Protein AF-A0ABD2MLN3-F1 (afdb_monomer_lite)

Organism: NCBI:txid559131

Structure (mmCIF, N/CA/C/O backbone):
data_AF-A0ABD2MLN3-F1
#
_entry.id   AF-A0ABD2MLN3-F1
#
loop_
_atom_site.group_PDB
_atom_site.id
_atom_site.type_symbol
_atom_site.label_atom_id
_atom_site.label_alt_id
_atom_site.label_comp_id
_atom_site.label_asym_id
_atom_site.label_entity_id
_atom_site.label_seq_id
_atom_site.pdbx_PDB_ins_code
_atom_site.Cartn_x
_atom_site.Cartn_y
_atom_site.Cartn_z
_atom_site.occupancy
_atom_site.B_iso_or_equiv
_atom_site.auth_seq_id
_atom_site.auth_comp_id
_atom_site.auth_asym_id
_atom_site.auth_atom_id
_atom_site.pdbx_PDB_model_num
ATOM 1 N N . MET A 1 1 ? 6.421 13.831 11.828 1.00 60.69 1 MET A N 1
ATOM 2 C CA . MET A 1 1 ? 7.084 12.499 11.904 1.00 60.69 1 MET A CA 1
ATOM 3 C C . MET A 1 1 ? 6.266 11.396 11.215 1.00 60.69 1 MET A C 1
ATOM 5 O O . MET A 1 1 ? 6.836 10.544 10.537 1.00 60.69 1 MET A O 1
ATOM 9 N N . PHE A 1 2 ? 4.935 11.476 11.294 1.00 84.44 2 PHE A N 1
ATO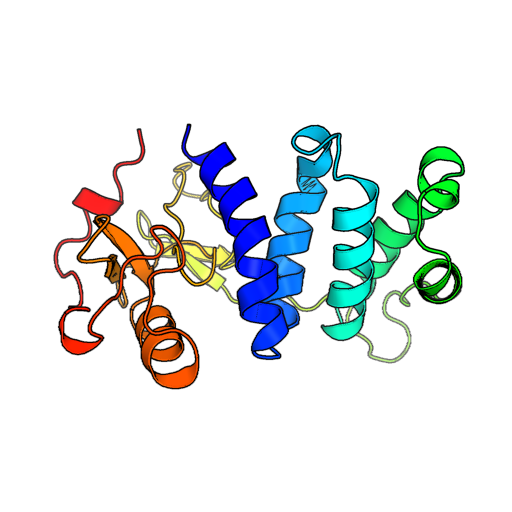M 10 C CA . PHE A 1 2 ? 3.959 10.520 10.759 1.00 84.44 2 PHE A CA 1
ATOM 11 C C . PHE A 1 2 ? 4.120 10.124 9.276 1.00 84.44 2 PHE A C 1
ATOM 13 O O . PHE A 1 2 ? 4.043 8.950 8.921 1.00 84.44 2 PHE A O 1
ATOM 20 N N . PHE A 1 3 ? 4.430 11.077 8.392 1.00 89.38 3 PHE A N 1
ATOM 21 C CA . PHE A 1 3 ? 4.534 10.801 6.954 1.00 89.38 3 PHE A CA 1
ATOM 22 C C . PHE A 1 3 ? 5.715 9.889 6.570 1.00 89.38 3 PHE A C 1
ATOM 24 O O . PHE A 1 3 ? 5.614 9.095 5.636 1.00 89.38 3 PHE A O 1
ATOM 31 N N . ASN A 1 4 ? 6.844 9.960 7.284 1.00 93.06 4 ASN A N 1
ATOM 32 C CA . ASN A 1 4 ? 7.974 9.062 7.016 1.00 93.06 4 ASN A CA 1
ATOM 33 C C . ASN A 1 4 ? 7.655 7.628 7.455 1.00 93.06 4 ASN A C 1
ATOM 35 O O . ASN A 1 4 ? 7.993 6.688 6.735 1.00 93.06 4 ASN A O 1
ATOM 39 N N . LEU A 1 5 ? 6.955 7.477 8.586 1.00 94.25 5 LEU A N 1
ATOM 40 C CA . LEU A 1 5 ? 6.452 6.185 9.043 1.00 94.25 5 LEU A CA 1
ATOM 41 C C . LEU A 1 5 ? 5.499 5.582 8.007 1.00 94.25 5 LEU A C 1
ATOM 43 O O . LEU A 1 5 ? 5.681 4.431 7.628 1.00 94.25 5 LEU A O 1
ATOM 47 N N . LEU A 1 6 ? 4.558 6.371 7.475 1.00 94.81 6 LEU A N 1
ATOM 48 C CA . LEU A 1 6 ? 3.661 5.928 6.404 1.00 94.81 6 LEU A CA 1
ATOM 49 C C . LEU A 1 6 ? 4.425 5.371 5.198 1.00 94.81 6 LEU A C 1
ATOM 51 O O . LEU A 1 6 ? 4.067 4.313 4.685 1.00 94.81 6 LEU A O 1
ATOM 55 N N . LEU A 1 7 ? 5.450 6.074 4.713 1.00 96.38 7 LEU A N 1
ATOM 56 C CA . LEU A 1 7 ? 6.194 5.645 3.526 1.00 96.38 7 LEU A CA 1
ATOM 57 C C . LEU A 1 7 ? 6.977 4.354 3.773 1.00 96.38 7 LEU A C 1
ATOM 59 O O . LEU A 1 7 ? 6.917 3.441 2.949 1.00 96.38 7 LEU A O 1
ATOM 63 N N . LEU A 1 8 ? 7.674 4.260 4.908 1.00 96.25 8 LEU A N 1
ATOM 64 C CA . LEU A 1 8 ? 8.402 3.049 5.282 1.00 96.25 8 LEU A CA 1
ATOM 65 C C . LEU A 1 8 ? 7.442 1.868 5.464 1.00 96.25 8 LEU A C 1
ATOM 67 O O . LEU A 1 8 ? 7.662 0.795 4.907 1.00 96.25 8 LEU A O 1
ATOM 71 N N . HIS A 1 9 ? 6.342 2.089 6.182 1.00 96.69 9 HIS A N 1
ATOM 72 C CA . HIS A 1 9 ? 5.335 1.068 6.433 1.00 96.69 9 HIS A CA 1
ATOM 73 C C . HIS A 1 9 ? 4.642 0.614 5.148 1.00 96.69 9 HIS A C 1
ATOM 75 O O . HIS A 1 9 ? 4.471 -0.580 4.920 1.00 96.69 9 HIS A O 1
ATOM 81 N N . SER A 1 10 ? 4.331 1.551 4.245 1.00 97.31 10 SER A N 1
ATOM 82 C CA . SER A 1 10 ? 3.794 1.234 2.915 1.00 97.31 10 SER A CA 1
ATOM 83 C C . SER A 1 10 ? 4.733 0.303 2.157 1.00 97.31 10 SER A C 1
ATOM 85 O O . SER A 1 10 ? 4.261 -0.655 1.559 1.00 97.31 10 SER A O 1
ATOM 87 N N . TYR A 1 11 ? 6.049 0.545 2.213 1.00 96.69 11 TYR A N 1
ATOM 88 C CA . TYR A 1 11 ? 7.045 -0.305 1.560 1.00 96.69 11 TYR A CA 1
ATOM 89 C C . TYR A 1 11 ? 7.111 -1.715 2.171 1.00 96.69 11 TYR A C 1
ATOM 91 O O . TYR A 1 11 ? 7.190 -2.696 1.431 1.00 96.69 11 TYR A O 1
ATOM 99 N N . ILE A 1 12 ? 7.006 -1.837 3.498 1.00 95.00 12 ILE A N 1
ATOM 100 C CA . ILE A 1 12 ? 6.963 -3.133 4.200 1.00 95.00 12 ILE A CA 1
ATOM 101 C C . ILE A 1 12 ? 5.697 -3.920 3.820 1.00 95.00 12 ILE A C 1
ATOM 103 O O . ILE A 1 12 ? 5.782 -5.099 3.458 1.00 95.00 12 ILE A O 1
ATOM 107 N N . LEU A 1 13 ? 4.534 -3.258 3.816 1.00 96.50 13 LEU A N 1
ATOM 108 C CA . LEU A 1 13 ? 3.238 -3.858 3.479 1.00 96.50 13 LEU A CA 1
ATOM 109 C C . LEU A 1 13 ? 3.159 -4.400 2.045 1.00 96.50 13 LEU A C 1
ATOM 111 O O . LEU A 1 13 ? 2.361 -5.299 1.782 1.00 96.50 13 LEU A O 1
ATOM 115 N N . VAL A 1 14 ? 3.993 -3.923 1.113 1.00 96.81 14 VAL A N 1
ATOM 116 C CA . VAL A 1 14 ? 4.046 -4.473 -0.256 1.00 96.81 14 VAL A CA 1
ATOM 117 C C . VAL A 1 14 ? 4.284 -5.978 -0.221 1.00 96.81 14 VAL A C 1
ATOM 119 O O . VAL A 1 14 ? 3.578 -6.733 -0.885 1.00 96.81 14 VAL A O 1
ATOM 122 N N . ARG A 1 15 ? 5.264 -6.435 0.569 1.00 94.19 15 ARG A N 1
ATOM 123 C CA . ARG A 1 15 ? 5.608 -7.861 0.635 1.00 94.19 15 ARG A CA 1
ATOM 124 C C . ARG A 1 15 ? 4.447 -8.686 1.182 1.00 94.19 15 ARG A C 1
ATOM 126 O O . ARG A 1 15 ? 4.234 -9.798 0.703 1.00 94.19 15 ARG A O 1
ATOM 133 N N . LEU A 1 16 ? 3.727 -8.144 2.161 1.00 93.81 16 LEU A N 1
ATOM 134 C CA . LEU A 1 16 ? 2.544 -8.764 2.747 1.00 93.81 16 LEU A CA 1
ATOM 135 C C . LEU A 1 16 ? 1.465 -8.964 1.675 1.00 93.81 16 LEU A C 1
ATOM 137 O O . LEU A 1 16 ? 1.081 -10.095 1.400 1.00 93.81 16 LEU A O 1
ATOM 141 N N . HIS A 1 17 ? 1.044 -7.897 0.993 1.00 95.69 17 HIS A N 1
ATOM 142 C CA . HIS A 1 17 ? -0.057 -7.969 0.022 1.00 95.69 17 HIS A CA 1
ATOM 143 C C . HIS A 1 17 ? 0.296 -8.747 -1.249 1.00 95.69 17 HIS A C 1
ATOM 145 O O . HIS A 1 17 ? -0.524 -9.521 -1.737 1.00 95.69 17 HIS A O 1
ATOM 151 N N . VAL A 1 18 ? 1.538 -8.650 -1.737 1.00 94.75 18 VAL A N 1
ATOM 152 C CA . VAL A 1 18 ? 1.993 -9.432 -2.900 1.00 94.75 18 VAL A CA 1
ATOM 153 C C . VAL A 1 18 ? 1.987 -10.935 -2.609 1.00 94.75 18 VAL A C 1
ATOM 155 O O . VAL A 1 18 ? 1.587 -11.714 -3.472 1.00 94.75 18 VAL A O 1
ATOM 158 N N . LYS A 1 19 ? 2.381 -11.368 -1.401 1.00 93.12 19 LYS A N 1
ATOM 159 C CA . LYS A 1 19 ? 2.308 -12.790 -1.008 1.00 93.12 19 LYS A CA 1
ATOM 160 C C . LYS A 1 19 ? 0.873 -13.322 -0.996 1.00 93.12 19 LYS A C 1
ATOM 162 O O . LYS A 1 19 ? 0.671 -14.493 -1.292 1.00 93.12 19 LYS A O 1
ATOM 167 N N . ARG A 1 20 ? -0.099 -12.458 -0.696 1.00 91.75 20 ARG A N 1
ATOM 168 C CA . ARG A 1 20 ? -1.537 -12.774 -0.661 1.00 91.75 20 ARG A CA 1
ATOM 169 C C . ARG A 1 20 ? -2.200 -12.722 -2.041 1.00 91.75 20 ARG A C 1
ATOM 171 O O . ARG A 1 20 ? -3.400 -12.942 -2.153 1.00 91.75 20 ARG A O 1
ATOM 178 N N . GLY A 1 21 ? -1.441 -12.395 -3.088 1.00 93.69 21 GLY A N 1
ATOM 179 C CA . GLY A 1 21 ? -1.961 -12.211 -4.444 1.00 93.69 21 GLY A CA 1
ATOM 180 C C . GLY A 1 21 ? -2.706 -10.888 -4.658 1.00 93.69 21 GLY A C 1
ATOM 181 O O . GLY A 1 21 ? -3.206 -10.650 -5.757 1.00 93.69 21 GLY A O 1
ATOM 182 N N . ASP A 1 22 ? -2.745 -9.996 -3.661 1.00 94.94 22 ASP A N 1
ATOM 183 C CA . ASP A 1 22 ? -3.332 -8.658 -3.787 1.00 94.94 22 ASP A CA 1
ATOM 184 C C . ASP A 1 22 ? -2.323 -7.695 -4.437 1.00 94.94 22 ASP A C 1
ATOM 186 O O . ASP A 1 22 ? -1.738 -6.794 -3.822 1.00 94.94 22 ASP A O 1
ATOM 190 N N . HIS A 1 23 ? -2.085 -7.934 -5.728 1.00 96.75 23 HIS A N 1
ATOM 191 C CA . HIS A 1 23 ? -1.157 -7.154 -6.543 1.00 96.75 23 HIS A CA 1
ATOM 192 C C . HIS A 1 23 ? -1.595 -5.697 -6.690 1.00 96.75 23 HIS A C 1
ATOM 194 O O . HIS A 1 23 ? -0.744 -4.817 -6.791 1.00 96.75 23 HIS A O 1
ATOM 200 N N . LEU A 1 24 ? -2.903 -5.419 -6.692 1.00 96.44 24 LEU A N 1
ATOM 201 C CA . LEU A 1 24 ? -3.416 -4.058 -6.840 1.00 96.44 24 LEU A CA 1
ATOM 202 C C . LEU A 1 24 ? -3.080 -3.210 -5.613 1.00 96.44 24 LEU A C 1
ATOM 204 O O . LEU A 1 24 ? -2.520 -2.122 -5.765 1.00 96.44 24 LEU A O 1
ATOM 208 N N . LYS A 1 25 ? -3.340 -3.721 -4.405 1.00 96.00 25 LYS A N 1
ATOM 209 C CA . LYS A 1 25 ? -2.985 -3.034 -3.157 1.00 96.00 25 LYS A CA 1
ATOM 210 C C . LYS A 1 25 ? -1.470 -2.867 -3.035 1.00 96.00 25 LYS A C 1
ATOM 212 O O . LYS A 1 25 ? -0.994 -1.762 -2.774 1.00 96.00 25 LYS A O 1
ATOM 217 N N . GLY A 1 26 ? -0.700 -3.919 -3.331 1.00 97.31 26 GLY A N 1
ATOM 218 C CA . GLY A 1 26 ? 0.765 -3.849 -3.377 1.00 97.31 26 GLY A CA 1
ATOM 219 C C . GLY A 1 26 ? 1.288 -2.796 -4.364 1.00 97.31 26 GLY A C 1
ATOM 220 O O . GLY A 1 26 ? 2.164 -2.001 -4.020 1.00 97.31 26 GLY A O 1
ATOM 221 N N . ALA A 1 27 ? 0.716 -2.730 -5.569 1.00 97.88 27 ALA A N 1
ATOM 222 C CA . ALA A 1 27 ? 1.085 -1.750 -6.585 1.00 97.88 27 ALA A CA 1
ATOM 223 C C . ALA A 1 27 ? 0.765 -0.312 -6.151 1.00 97.88 27 ALA A C 1
ATOM 225 O O . ALA A 1 27 ? 1.599 0.572 -6.332 1.00 97.88 27 ALA A O 1
ATOM 226 N N . ARG A 1 28 ? -0.394 -0.062 -5.529 1.00 97.38 28 ARG A N 1
ATOM 227 C CA . ARG A 1 28 ? -0.765 1.274 -5.025 1.00 97.38 28 ARG A CA 1
ATOM 228 C C . ARG A 1 28 ? 0.176 1.763 -3.925 1.00 97.38 28 ARG A C 1
ATOM 230 O O . ARG A 1 28 ? 0.627 2.908 -3.966 1.00 97.38 28 ARG A O 1
ATOM 237 N N . LEU A 1 29 ? 0.560 0.881 -3.001 1.00 97.75 29 LEU A N 1
ATOM 238 C CA . LEU A 1 29 ? 1.571 1.190 -1.986 1.00 97.75 29 LEU A CA 1
ATOM 239 C C . LEU A 1 29 ? 2.929 1.511 -2.626 1.00 97.75 29 LEU A C 1
ATOM 241 O O . LEU A 1 29 ? 3.565 2.503 -2.268 1.00 97.75 29 LEU A O 1
ATOM 245 N N . LEU A 1 30 ? 3.346 0.730 -3.627 1.00 98.12 30 LEU A N 1
ATOM 246 C CA . LEU A 1 30 ? 4.573 0.984 -4.386 1.00 98.12 30 LEU A CA 1
ATOM 247 C C . LEU A 1 30 ? 4.536 2.310 -5.153 1.00 98.12 30 LEU A C 1
ATOM 249 O O . LEU A 1 30 ? 5.554 2.994 -5.200 1.00 98.12 30 LEU A O 1
ATOM 253 N N . ILE A 1 31 ? 3.395 2.699 -5.727 1.00 97.75 31 ILE A N 1
ATOM 254 C CA . ILE A 1 31 ? 3.214 4.005 -6.381 1.00 97.75 31 ILE A CA 1
ATOM 255 C C . ILE A 1 31 ? 3.427 5.135 -5.369 1.00 97.75 31 ILE A C 1
ATOM 257 O O . ILE A 1 31 ? 4.171 6.077 -5.653 1.00 97.75 31 ILE A O 1
ATOM 261 N N . ARG A 1 32 ? 2.844 5.030 -4.165 1.00 96.81 32 ARG A N 1
ATOM 262 C CA . ARG A 1 32 ? 3.042 6.020 -3.092 1.00 96.81 32 ARG A CA 1
ATOM 263 C C . ARG A 1 32 ? 4.519 6.175 -2.733 1.00 96.81 32 ARG A C 1
ATOM 265 O O . ARG A 1 32 ? 5.008 7.303 -2.652 1.00 96.81 32 ARG A O 1
ATOM 272 N N . VAL A 1 33 ? 5.230 5.063 -2.544 1.00 97.69 33 VAL A N 1
ATOM 273 C CA . VAL A 1 33 ? 6.666 5.065 -2.220 1.00 97.69 33 VAL A CA 1
ATOM 274 C C . VAL A 1 33 ? 7.488 5.615 -3.392 1.00 97.69 33 VAL A C 1
ATOM 276 O O . VAL A 1 33 ? 8.351 6.465 -3.191 1.00 97.69 33 VAL A O 1
ATOM 279 N N . ALA A 1 34 ? 7.180 5.210 -4.626 1.00 97.62 34 ALA A N 1
ATOM 280 C CA . ALA A 1 34 ? 7.873 5.657 -5.834 1.00 97.62 34 ALA A CA 1
ATOM 281 C C . ALA A 1 34 ? 7.667 7.151 -6.138 1.00 97.62 34 ALA A C 1
ATOM 283 O O . ALA A 1 34 ? 8.569 7.800 -6.661 1.00 97.62 34 ALA A O 1
ATOM 284 N N . ASN A 1 35 ? 6.523 7.735 -5.774 1.00 96.81 35 ASN A N 1
ATOM 285 C CA . ASN A 1 35 ? 6.321 9.187 -5.850 1.00 96.81 35 ASN A CA 1
ATOM 286 C C . ASN A 1 35 ? 7.194 9.965 -4.847 1.00 96.81 35 ASN A C 1
ATOM 288 O O . ASN A 1 35 ? 7.415 11.157 -5.032 1.00 96.81 35 ASN A O 1
ATOM 292 N N . HIS A 1 36 ? 7.735 9.292 -3.828 1.00 96.94 36 HIS A N 1
ATOM 293 C CA . HIS A 1 36 ? 8.614 9.863 -2.803 1.00 96.94 36 HIS A CA 1
ATOM 294 C C . HIS A 1 36 ? 9.994 9.191 -2.800 1.00 96.94 36 HIS A C 1
ATOM 296 O O . HIS A 1 36 ? 10.640 9.071 -1.758 1.00 96.94 36 HIS A O 1
ATOM 302 N N . ILE A 1 37 ? 10.454 8.743 -3.972 1.00 96.19 37 ILE A N 1
ATOM 303 C CA . ILE A 1 37 ? 11.638 7.887 -4.112 1.00 96.19 37 ILE A CA 1
ATOM 304 C C . ILE A 1 37 ? 12.940 8.537 -3.626 1.00 96.19 37 ILE A C 1
ATOM 306 O O . ILE A 1 37 ? 13.855 7.837 -3.200 1.00 96.19 37 ILE A O 1
ATOM 310 N N . SER A 1 38 ? 13.010 9.872 -3.608 1.00 95.50 38 SER A N 1
ATOM 311 C CA . SER A 1 38 ? 14.147 10.623 -3.061 1.00 95.50 38 SER A CA 1
ATOM 312 C C . SER A 1 38 ? 14.395 10.347 -1.573 1.00 95.50 38 SER A C 1
ATOM 314 O O . SER A 1 38 ? 15.516 10.520 -1.107 1.00 95.50 38 SER A O 1
ATOM 316 N N . LYS A 1 39 ? 13.386 9.860 -0.833 1.00 95.31 39 LYS A N 1
ATOM 317 C CA . LYS A 1 39 ? 13.523 9.426 0.567 1.00 95.31 39 LYS A CA 1
ATOM 318 C C . LYS A 1 39 ? 14.151 8.036 0.725 1.00 95.31 39 LYS A C 1
ATOM 320 O O . LYS A 1 39 ? 14.457 7.640 1.844 1.00 95.31 39 LYS A O 1
ATOM 325 N N . PHE A 1 40 ? 14.361 7.309 -0.374 1.00 95.62 40 PHE A N 1
ATOM 326 C CA . PHE A 1 40 ? 14.921 5.956 -0.397 1.00 95.62 40 PHE A CA 1
ATOM 327 C C . PHE A 1 40 ? 16.116 5.852 -1.366 1.00 95.62 40 PHE A C 1
ATOM 329 O O . PHE A 1 40 ? 16.092 5.024 -2.281 1.00 95.62 40 PHE A O 1
ATOM 336 N N . PRO A 1 41 ? 17.183 6.660 -1.195 1.00 94.69 41 PRO A N 1
ATOM 337 C CA . PRO A 1 41 ? 18.265 6.778 -2.178 1.00 94.69 41 PRO A CA 1
ATOM 338 C C . PRO A 1 41 ? 18.978 5.448 -2.471 1.00 94.69 41 PRO A C 1
ATOM 340 O O . PRO A 1 41 ? 19.302 5.159 -3.620 1.00 94.69 41 PRO A O 1
ATOM 343 N N . SER A 1 42 ? 19.146 4.586 -1.464 1.00 94.94 42 SER A N 1
ATOM 344 C CA . SER A 1 42 ? 19.774 3.265 -1.636 1.00 94.94 42 SER A CA 1
ATOM 345 C C . SER A 1 42 ? 18.856 2.220 -2.284 1.00 94.94 42 SER A C 1
ATOM 347 O O . SER A 1 42 ? 19.322 1.163 -2.698 1.00 94.94 42 SER A O 1
ATOM 349 N N . HIS A 1 43 ? 17.549 2.491 -2.375 1.00 95.50 43 HIS A N 1
ATOM 350 C CA . HIS A 1 43 ? 16.537 1.545 -2.857 1.00 95.50 43 HIS A CA 1
ATOM 351 C C . HIS A 1 43 ? 15.798 2.030 -4.112 1.00 95.50 43 HIS A C 1
ATOM 353 O O . HIS A 1 43 ? 14.805 1.410 -4.494 1.00 95.50 43 HIS A O 1
ATOM 359 N N . ILE A 1 44 ? 16.289 3.075 -4.794 1.00 96.19 44 ILE A N 1
ATOM 360 C CA . ILE A 1 44 ? 15.648 3.639 -5.995 1.00 96.19 44 ILE A CA 1
ATOM 361 C C . ILE A 1 44 ? 15.338 2.542 -7.022 1.00 96.19 44 ILE A C 1
ATOM 363 O O . ILE A 1 44 ? 14.182 2.327 -7.385 1.00 96.19 44 ILE A O 1
ATOM 367 N N . VAL A 1 45 ? 16.363 1.808 -7.464 1.00 96.75 45 VAL A N 1
ATOM 368 C CA . VAL A 1 45 ? 16.214 0.799 -8.521 1.00 96.75 45 VAL A CA 1
ATOM 369 C C . VAL A 1 45 ? 15.354 -0.394 -8.074 1.00 96.75 45 VAL A C 1
ATOM 371 O O . VAL A 1 45 ? 14.434 -0.742 -8.820 1.00 96.75 45 VAL A O 1
ATOM 374 N N . PRO A 1 46 ? 15.554 -1.000 -6.883 1.00 96.69 46 PRO A N 1
ATOM 375 C CA . PRO A 1 46 ? 14.677 -2.062 -6.384 1.00 96.69 46 PRO A CA 1
ATOM 376 C C . PRO A 1 46 ? 13.201 -1.664 -6.246 1.00 96.69 46 PRO A C 1
ATOM 378 O O . PRO A 1 46 ? 12.326 -2.430 -6.664 1.00 96.69 46 PRO A O 1
ATOM 381 N N . ILE A 1 47 ? 12.917 -0.478 -5.691 1.00 97.69 47 ILE A N 1
ATOM 382 C CA . ILE A 1 47 ? 11.545 0.013 -5.508 1.00 97.69 47 ILE A CA 1
ATOM 383 C C . ILE A 1 47 ? 10.901 0.218 -6.869 1.00 97.69 47 ILE A C 1
ATOM 385 O O . ILE A 1 47 ? 9.887 -0.411 -7.143 1.00 97.69 47 ILE A O 1
ATOM 389 N N . LEU A 1 48 ? 11.519 1.009 -7.753 1.00 97.81 48 LEU A N 1
ATOM 390 C CA . LEU A 1 48 ? 10.955 1.283 -9.074 1.00 97.81 48 LEU A CA 1
ATOM 391 C C . LEU A 1 48 ? 10.770 -0.003 -9.891 1.00 97.81 48 LEU A C 1
ATOM 393 O O . LEU A 1 48 ? 9.752 -0.158 -10.563 1.00 97.81 48 LEU A O 1
ATOM 397 N N . THR A 1 49 ? 11.719 -0.944 -9.819 1.00 97.50 49 THR A N 1
ATOM 398 C CA . THR A 1 49 ? 11.615 -2.247 -10.501 1.00 97.50 49 THR A CA 1
ATOM 399 C C . THR A 1 49 ? 10.381 -3.008 -10.027 1.00 97.50 49 THR A C 1
ATOM 401 O O . THR A 1 49 ? 9.597 -3.492 -10.844 1.00 97.50 49 THR A O 1
ATOM 404 N N . SER A 1 50 ? 10.179 -3.069 -8.709 1.00 97.31 50 SER A N 1
ATOM 405 C CA . SER A 1 50 ? 9.004 -3.703 -8.108 1.00 97.31 50 SER A CA 1
ATOM 406 C C . SER A 1 50 ? 7.724 -2.962 -8.492 1.00 97.31 50 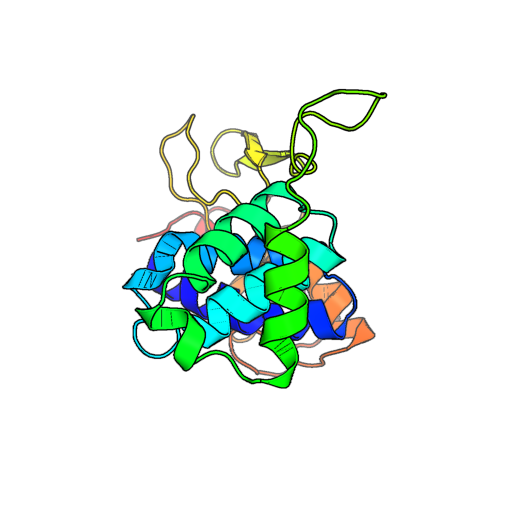SER A C 1
ATOM 408 O O . SER A 1 50 ? 6.751 -3.604 -8.879 1.00 97.31 50 SER A O 1
ATOM 410 N N . THR A 1 51 ? 7.737 -1.622 -8.486 1.00 98.19 51 THR A N 1
ATOM 411 C CA . THR A 1 51 ? 6.608 -0.784 -8.915 1.00 98.19 51 THR A CA 1
ATOM 412 C C . THR A 1 51 ? 6.185 -1.118 -10.340 1.00 98.19 51 THR A C 1
ATOM 414 O O . THR A 1 51 ? 5.005 -1.355 -10.569 1.00 98.19 51 THR A O 1
ATOM 417 N N . VAL A 1 52 ? 7.118 -1.213 -11.293 1.00 98.00 52 VAL A N 1
ATOM 418 C CA . VAL A 1 52 ? 6.796 -1.570 -12.687 1.00 98.00 52 VAL A CA 1
ATOM 419 C C . VAL A 1 52 ? 6.165 -2.957 -12.781 1.00 98.00 52 VAL A C 1
ATOM 421 O O . VAL A 1 52 ? 5.153 -3.126 -13.463 1.00 98.00 52 VAL A O 1
ATOM 424 N N . ILE A 1 53 ? 6.753 -3.948 -12.107 1.00 96.56 53 ILE A N 1
ATOM 425 C CA . ILE A 1 53 ? 6.292 -5.340 -12.166 1.00 96.56 53 ILE A CA 1
ATOM 426 C C . ILE A 1 53 ? 4.888 -5.471 -11.572 1.00 96.56 53 ILE A C 1
ATOM 428 O O . ILE A 1 53 ? 4.010 -6.052 -12.213 1.00 96.56 53 ILE A O 1
ATOM 432 N N . GLU A 1 54 ? 4.664 -4.915 -10.384 1.00 97.50 54 GLU A N 1
ATOM 433 C CA . GLU A 1 54 ? 3.381 -5.023 -9.691 1.00 97.50 54 GLU A CA 1
ATOM 434 C C . GLU A 1 54 ? 2.301 -4.170 -10.361 1.00 97.50 54 GLU A C 1
ATOM 436 O O . GLU A 1 54 ? 1.196 -4.664 -10.567 1.00 97.50 54 GLU A O 1
ATOM 441 N N . CYS A 1 55 ? 2.615 -2.956 -10.833 1.00 97.19 55 CYS A N 1
ATOM 442 C CA . CYS A 1 55 ? 1.671 -2.160 -11.627 1.00 97.19 55 CYS A CA 1
ATOM 443 C C . CYS A 1 55 ? 1.246 -2.906 -12.899 1.00 97.19 55 CYS A C 1
ATOM 445 O O . CYS A 1 55 ? 0.061 -2.974 -13.217 1.00 97.19 55 CYS A O 1
ATOM 447 N N . HIS A 1 56 ? 2.193 -3.528 -13.609 1.00 95.25 56 HIS A N 1
ATOM 448 C CA . HIS A 1 56 ? 1.885 -4.302 -14.809 1.00 95.25 56 HIS A CA 1
ATOM 449 C C . HIS A 1 56 ? 1.011 -5.531 -14.504 1.00 95.25 56 HIS A C 1
ATOM 451 O O . HIS A 1 56 ? 0.113 -5.843 -15.289 1.00 95.25 56 HIS A O 1
ATOM 457 N N . ARG A 1 57 ? 1.256 -6.227 -13.384 1.00 94.88 57 ARG A N 1
ATOM 458 C CA . ARG A 1 57 ? 0.439 -7.365 -12.914 1.00 94.88 57 ARG A CA 1
ATOM 459 C C . ARG A 1 57 ? -0.970 -6.942 -12.508 1.00 94.88 57 ARG A C 1
ATOM 461 O O . ARG A 1 57 ? -1.920 -7.635 -12.845 1.00 94.88 57 ARG A O 1
ATOM 468 N N . ALA A 1 58 ? -1.094 -5.796 -11.847 1.00 95.12 58 ALA A N 1
ATOM 469 C CA . ALA A 1 58 ? -2.357 -5.230 -11.383 1.00 95.12 58 ALA A CA 1
ATOM 470 C C . ALA A 1 58 ? -3.168 -4.511 -12.480 1.00 95.12 58 ALA A C 1
ATOM 472 O O . ALA A 1 58 ? -4.229 -3.964 -12.197 1.00 95.12 58 ALA A O 1
ATOM 473 N N . GLY A 1 59 ? -2.673 -4.463 -13.722 1.00 93.19 59 GLY A N 1
ATOM 474 C CA . GLY A 1 59 ? -3.344 -3.767 -14.824 1.00 93.19 59 GLY A CA 1
ATOM 475 C C . GLY A 1 59 ? -3.197 -2.239 -14.807 1.00 93.19 59 GLY A C 1
ATOM 476 O O . GLY A 1 59 ? -3.823 -1.572 -15.624 1.00 93.19 59 GLY A O 1
ATOM 477 N N . LEU A 1 60 ? -2.336 -1.682 -13.950 1.00 94.94 60 LEU A N 1
ATOM 478 C CA . LEU A 1 60 ? -1.986 -0.257 -13.902 1.00 94.94 60 LEU A CA 1
ATOM 479 C C . LEU A 1 60 ? -0.947 0.069 -14.995 1.00 94.94 60 LEU A C 1
ATOM 481 O O . LEU A 1 60 ? 0.245 0.259 -14.732 1.00 94.94 60 LEU A O 1
ATOM 485 N N . ARG A 1 61 ? -1.373 0.019 -16.262 1.00 93.94 61 ARG A N 1
ATOM 486 C CA . ARG A 1 61 ? -0.498 0.129 -17.443 1.00 93.94 61 ARG A CA 1
ATOM 487 C C . ARG A 1 61 ? 0.194 1.488 -17.557 1.00 93.94 61 ARG A C 1
ATOM 489 O O . ARG A 1 61 ? 1.358 1.526 -17.954 1.00 93.94 61 ARG A O 1
ATOM 496 N N . HIS A 1 62 ? -0.478 2.578 -17.199 1.00 93.81 62 HIS A N 1
ATOM 497 C CA . HIS A 1 62 ? 0.072 3.933 -17.273 1.00 93.81 62 HIS A CA 1
ATOM 498 C C . HIS A 1 62 ? 1.124 4.160 -16.194 1.00 93.81 62 HIS A C 1
ATOM 500 O O . HIS A 1 62 ? 2.230 4.605 -16.507 1.00 93.81 62 HIS A O 1
ATOM 506 N N . ALA A 1 63 ? 0.836 3.776 -14.948 1.00 95.50 63 ALA A N 1
ATOM 507 C CA . ALA A 1 63 ? 1.814 3.793 -13.869 1.00 95.50 63 ALA A CA 1
ATOM 508 C C . ALA A 1 63 ? 3.026 2.913 -14.209 1.00 95.50 63 ALA A C 1
ATOM 510 O O . ALA A 1 63 ? 4.165 3.371 -14.106 1.00 95.50 63 ALA A O 1
ATOM 511 N N . ALA A 1 64 ? 2.801 1.685 -14.693 1.00 96.75 64 ALA A N 1
ATOM 512 C CA . ALA A 1 64 ? 3.885 0.791 -15.099 1.00 96.75 64 ALA A CA 1
ATOM 513 C C . ALA A 1 64 ? 4.778 1.432 -16.172 1.00 96.75 64 ALA A C 1
ATOM 515 O O . ALA A 1 64 ? 5.999 1.434 -16.030 1.00 96.75 64 ALA A O 1
ATOM 516 N N . PHE A 1 65 ? 4.182 2.021 -17.213 1.00 95.94 65 PHE A N 1
ATOM 517 C CA . PHE A 1 65 ? 4.915 2.700 -18.280 1.00 95.94 65 PHE A CA 1
ATOM 518 C C . PHE A 1 65 ? 5.706 3.915 -17.774 1.00 95.94 65 PHE A C 1
ATOM 520 O O . PHE A 1 65 ? 6.879 4.067 -18.128 1.00 95.94 65 PHE A O 1
ATOM 527 N N . LYS A 1 66 ? 5.108 4.744 -16.906 1.00 96.00 66 LYS A N 1
ATOM 528 C CA . LYS A 1 66 ? 5.761 5.907 -16.283 1.00 96.00 66 LYS A CA 1
ATOM 529 C C . LYS A 1 66 ? 7.056 5.501 -15.574 1.00 96.00 66 LYS A C 1
ATOM 531 O O . LYS A 1 66 ? 8.123 6.003 -15.919 1.00 96.00 66 LYS A O 1
ATOM 536 N N . TYR A 1 67 ? 6.986 4.567 -14.623 1.00 97.56 67 TYR A N 1
ATOM 537 C CA . TYR A 1 67 ? 8.167 4.163 -13.848 1.00 97.56 67 TYR A CA 1
ATOM 538 C C . TYR A 1 67 ? 9.160 3.325 -14.663 1.00 97.56 67 TYR A C 1
ATOM 540 O O . TYR A 1 67 ? 10.365 3.409 -14.429 1.00 97.56 67 TYR A O 1
ATOM 548 N N . ALA A 1 68 ? 8.688 2.561 -15.654 1.00 97.19 68 ALA A N 1
ATOM 549 C CA . ALA A 1 68 ? 9.562 1.830 -16.569 1.00 97.19 68 ALA A CA 1
ATOM 550 C C . ALA A 1 68 ? 10.401 2.791 -17.417 1.00 97.19 68 ALA A C 1
ATOM 552 O O . ALA A 1 68 ? 11.598 2.573 -17.593 1.00 97.19 68 ALA A O 1
ATOM 553 N N . SER A 1 69 ? 9.795 3.887 -17.875 1.00 95.94 69 SER A N 1
ATOM 554 C CA . SER A 1 69 ? 10.492 4.944 -18.609 1.00 95.94 69 SER A CA 1
ATOM 555 C C . SER A 1 69 ? 11.561 5.612 -17.741 1.00 95.94 69 SER A C 1
ATOM 557 O O . SER A 1 69 ? 12.678 5.818 -18.207 1.00 95.94 69 SER A O 1
ATOM 559 N N . THR A 1 70 ? 11.271 5.864 -16.457 1.00 94.94 70 THR A N 1
ATOM 560 C CA . THR A 1 70 ? 12.273 6.357 -15.496 1.00 94.94 70 THR A CA 1
ATOM 561 C C . THR A 1 70 ? 13.439 5.377 -15.339 1.00 94.94 70 THR A C 1
ATOM 563 O O . THR A 1 70 ? 14.592 5.786 -15.426 1.00 94.94 70 THR A O 1
ATOM 566 N N . LEU A 1 71 ? 13.163 4.081 -15.159 1.00 95.00 71 LEU A N 1
ATOM 567 C CA . LEU A 1 71 ? 14.191 3.042 -15.004 1.00 95.00 71 LEU A CA 1
ATOM 568 C C . LEU A 1 71 ? 15.077 2.847 -16.237 1.00 95.00 71 LEU A C 1
ATOM 570 O O . LEU A 1 71 ? 16.220 2.417 -16.100 1.00 95.00 71 LEU A O 1
ATOM 574 N N . MET A 1 72 ? 14.560 3.129 -17.432 1.00 93.38 72 MET A N 1
ATOM 575 C CA . MET A 1 72 ? 15.321 2.999 -18.676 1.00 93.38 72 MET A CA 1
ATOM 576 C C . MET A 1 72 ? 16.334 4.129 -18.899 1.00 93.38 72 MET A C 1
ATOM 578 O O . MET A 1 72 ? 17.132 4.034 -19.832 1.00 93.38 72 MET A O 1
ATOM 582 N N . ASN A 1 73 ? 16.368 5.149 -18.033 1.00 93.19 73 ASN A N 1
ATOM 583 C CA . ASN A 1 73 ? 17.469 6.108 -17.995 1.00 93.19 73 ASN A CA 1
ATOM 584 C C . ASN A 1 73 ? 18.814 5.353 -17.821 1.00 93.19 73 ASN A C 1
ATOM 586 O O . ASN A 1 73 ? 18.895 4.471 -16.957 1.00 93.19 73 ASN A O 1
ATOM 590 N N . PRO A 1 74 ? 19.861 5.663 -18.617 1.00 90.12 74 PRO A N 1
ATOM 591 C CA . PRO A 1 74 ? 21.177 5.024 -18.533 1.00 90.12 74 PRO A CA 1
ATOM 592 C C . PRO A 1 74 ? 21.752 4.858 -17.120 1.00 90.12 74 PRO A C 1
ATOM 594 O O . PRO A 1 74 ? 22.398 3.839 -16.861 1.00 90.12 74 PRO A O 1
ATOM 597 N N . ASP A 1 75 ? 21.495 5.812 -16.220 1.00 90.38 75 ASP A N 1
ATOM 598 C CA . ASP A 1 75 ? 22.006 5.796 -14.843 1.00 90.38 75 ASP A CA 1
ATOM 599 C C . ASP A 1 75 ? 21.388 4.674 -14.001 1.00 90.38 75 ASP A C 1
ATOM 601 O O . ASP A 1 75 ? 22.074 4.012 -13.223 1.00 90.38 75 ASP A O 1
ATOM 605 N N . TYR A 1 76 ? 20.094 4.406 -14.189 1.00 93.56 76 TYR A N 1
ATOM 606 C CA . TYR A 1 76 ? 19.381 3.363 -13.451 1.00 93.56 76 TYR A CA 1
ATOM 607 C C . TYR A 1 76 ? 19.433 2.016 -14.162 1.00 93.56 76 TYR A C 1
ATOM 609 O O . TYR A 1 76 ? 19.569 0.986 -13.501 1.00 93.56 76 TYR A O 1
ATOM 617 N N . ARG A 1 77 ? 19.387 2.007 -15.501 1.00 92.31 77 ARG A N 1
ATOM 618 C CA . ARG A 1 77 ? 19.300 0.784 -16.311 1.00 92.31 77 ARG A CA 1
ATOM 619 C C . ARG A 1 77 ? 20.433 -0.201 -16.032 1.00 92.31 77 ARG A C 1
ATOM 621 O O . ARG A 1 77 ? 20.191 -1.405 -16.011 1.00 92.31 77 ARG A O 1
ATOM 628 N N . LYS A 1 78 ? 21.656 0.294 -15.808 1.00 93.75 78 LYS A N 1
ATOM 629 C CA . LYS A 1 78 ? 22.841 -0.537 -15.513 1.00 93.75 78 LYS A CA 1
ATOM 630 C C . LYS A 1 78 ? 22.729 -1.299 -14.189 1.00 93.75 78 LYS A C 1
ATOM 632 O O . LYS A 1 78 ? 23.346 -2.347 -14.044 1.00 93.75 78 LYS A O 1
ATOM 637 N N . SER A 1 79 ? 21.934 -0.782 -13.257 1.00 94.19 79 SER A N 1
ATOM 638 C CA . SER A 1 79 ? 21.752 -1.327 -11.910 1.00 94.19 79 SER A CA 1
ATOM 639 C C . SER A 1 79 ? 20.521 -2.233 -11.794 1.00 94.19 79 SER A C 1
ATOM 641 O O . SER A 1 79 ? 20.247 -2.771 -10.722 1.00 94.19 79 SER A O 1
ATOM 643 N N . ILE A 1 80 ? 19.752 -2.403 -12.876 1.00 95.50 80 ILE A N 1
ATOM 644 C CA . ILE A 1 80 ? 18.622 -3.333 -12.925 1.00 95.50 80 ILE A CA 1
ATOM 645 C C . ILE A 1 80 ? 19.168 -4.756 -13.068 1.00 95.50 80 ILE A C 1
ATOM 647 O O . ILE A 1 80 ? 19.949 -5.042 -13.973 1.00 95.50 80 ILE A O 1
ATOM 651 N N . ASP A 1 81 ? 18.698 -5.673 -12.221 1.00 94.69 81 ASP A N 1
ATOM 652 C CA . ASP A 1 81 ? 18.998 -7.103 -12.348 1.00 94.69 81 ASP A CA 1
ATOM 653 C C . ASP A 1 81 ? 18.618 -7.609 -13.756 1.00 94.69 81 ASP A C 1
ATOM 655 O O . ASP A 1 81 ? 17.496 -7.398 -14.238 1.00 94.69 81 ASP A O 1
ATOM 659 N N . ALA A 1 82 ? 19.555 -8.304 -14.408 1.00 93.62 82 ALA A N 1
ATOM 660 C CA . ALA A 1 82 ? 19.441 -8.794 -15.780 1.00 93.62 82 ALA A CA 1
ATOM 661 C C . ALA A 1 82 ? 18.138 -9.571 -16.049 1.00 93.62 82 ALA A C 1
ATOM 663 O O . ALA A 1 82 ? 17.594 -9.501 -17.156 1.00 93.62 82 ALA A O 1
ATOM 664 N N . LYS A 1 83 ? 17.582 -10.258 -15.039 1.00 95.69 83 LYS A N 1
ATOM 665 C CA . LYS A 1 83 ? 16.324 -11.013 -15.175 1.00 95.69 83 LYS A CA 1
ATOM 666 C C . LYS A 1 83 ? 15.092 -10.129 -15.402 1.00 95.69 83 LYS A C 1
ATOM 668 O O . LYS A 1 83 ? 14.072 -10.614 -15.899 1.00 95.69 83 LYS A O 1
ATOM 673 N N . TYR A 1 84 ? 15.162 -8.846 -15.041 1.00 95.69 84 TYR A N 1
ATOM 674 C CA . TYR A 1 84 ? 14.055 -7.896 -15.167 1.00 95.69 84 TYR A CA 1
ATOM 675 C C . TYR A 1 84 ? 14.208 -6.928 -16.338 1.00 95.69 84 TYR A C 1
ATOM 677 O O . TYR A 1 84 ? 13.188 -6.453 -16.837 1.00 95.69 84 TYR A O 1
ATOM 685 N N . VAL A 1 85 ? 15.428 -6.690 -16.837 1.00 94.75 85 VAL A N 1
ATOM 686 C CA . VAL A 1 85 ? 15.699 -5.725 -17.923 1.00 94.75 85 VAL A CA 1
ATOM 687 C C . VAL A 1 85 ? 14.774 -5.943 -19.123 1.00 94.75 85 VAL A C 1
ATOM 689 O O . VAL A 1 85 ? 14.031 -5.038 -19.497 1.00 94.75 85 VAL A O 1
ATOM 692 N N . LYS A 1 86 ? 14.726 -7.168 -19.668 1.00 94.06 86 LYS A N 1
ATOM 693 C CA . LYS A 1 86 ? 13.877 -7.492 -20.832 1.00 94.06 86 LYS A CA 1
ATOM 694 C C . LYS A 1 86 ? 12.385 -7.264 -20.564 1.00 94.06 86 LYS A C 1
ATOM 696 O O . LYS A 1 86 ? 11.656 -6.854 -21.465 1.00 94.06 86 LYS A O 1
ATOM 701 N N . LYS A 1 87 ? 11.923 -7.532 -19.336 1.00 94.00 87 LYS A N 1
ATOM 702 C CA . LYS A 1 87 ? 10.519 -7.324 -18.951 1.00 94.00 87 LYS A CA 1
ATOM 703 C C . LYS A 1 87 ? 10.183 -5.836 -18.926 1.00 94.00 87 LYS A C 1
ATOM 705 O O . LYS A 1 87 ? 9.165 -5.451 -19.483 1.00 94.00 87 LYS A O 1
ATOM 710 N N . ILE A 1 88 ? 11.046 -5.010 -18.338 1.00 95.56 88 ILE A N 1
ATOM 711 C CA . ILE A 1 88 ? 10.833 -3.558 -18.249 1.00 95.56 88 ILE A CA 1
ATOM 712 C C . ILE A 1 88 ? 10.927 -2.917 -19.641 1.00 95.56 88 ILE A C 1
ATOM 714 O O . ILE A 1 88 ? 10.073 -2.109 -19.996 1.00 95.56 88 ILE A O 1
ATOM 718 N N . GLU A 1 89 ? 11.884 -3.331 -20.477 1.00 94.69 89 GLU A N 1
ATOM 719 C CA . GLU A 1 89 ? 11.975 -2.873 -21.872 1.00 94.69 89 GLU A CA 1
ATOM 720 C C . GLU A 1 89 ? 10.693 -3.172 -22.662 1.00 94.69 89 GLU A C 1
ATOM 722 O O . GLU A 1 89 ? 10.230 -2.335 -23.437 1.00 94.69 89 GLU A O 1
ATOM 727 N N . ALA A 1 90 ? 10.085 -4.344 -22.454 1.00 94.00 90 ALA A N 1
ATOM 728 C CA . ALA A 1 90 ? 8.830 -4.699 -23.108 1.00 94.00 90 ALA A CA 1
ATOM 729 C C . ALA A 1 90 ? 7.664 -3.778 -22.703 1.00 94.00 90 ALA A C 1
ATOM 731 O O . ALA A 1 90 ? 6.821 -3.484 -23.552 1.00 94.00 90 ALA A O 1
ATOM 732 N N . VAL A 1 91 ? 7.634 -3.297 -21.452 1.00 94.12 91 VAL A N 1
ATOM 733 C CA . VAL A 1 91 ? 6.636 -2.319 -20.980 1.00 94.12 91 VAL A CA 1
ATOM 734 C C . VAL A 1 91 ? 6.802 -0.989 -21.715 1.00 94.12 91 VAL A C 1
ATOM 736 O O . VAL A 1 91 ? 5.826 -0.455 -22.229 1.00 94.12 91 VAL A O 1
ATOM 739 N N . VAL A 1 92 ? 8.032 -0.478 -21.838 1.00 93.25 92 VAL A N 1
ATOM 740 C CA . VAL A 1 92 ? 8.294 0.805 -22.522 1.00 93.25 92 VAL A CA 1
ATOM 741 C C . VAL A 1 92 ? 8.040 0.715 -24.032 1.00 93.25 92 VAL A C 1
ATOM 743 O O . VAL A 1 92 ? 7.567 1.666 -24.644 1.00 93.25 92 VAL A O 1
ATOM 746 N N . ARG A 1 93 ? 8.289 -0.441 -24.658 1.00 92.12 93 ARG A N 1
ATOM 747 C CA . ARG A 1 93 ? 8.016 -0.646 -26.095 1.00 92.12 93 ARG A CA 1
ATOM 748 C C . ARG A 1 93 ? 6.527 -0.685 -26.444 1.00 92.12 93 ARG A C 1
ATOM 750 O O . ARG A 1 93 ? 6.184 -0.540 -27.615 1.00 92.12 93 ARG A O 1
ATOM 757 N N . LYS A 1 94 ? 5.653 -0.920 -25.465 1.00 88.00 94 LYS A N 1
ATOM 758 C CA . LYS A 1 94 ? 4.199 -1.001 -25.648 1.00 88.00 94 LYS A CA 1
ATOM 759 C C . LYS A 1 94 ? 3.512 0.023 -24.742 1.00 88.00 94 LYS A C 1
ATOM 761 O O . LYS A 1 94 ? 2.915 -0.375 -23.740 1.00 88.00 94 LYS A O 1
ATOM 766 N N . PRO A 1 95 ? 3.606 1.327 -25.066 1.00 84.69 95 PRO A N 1
ATOM 767 C CA . PRO A 1 95 ? 2.906 2.347 -24.302 1.00 84.69 95 PRO A CA 1
ATOM 768 C C . PRO A 1 95 ? 1.398 2.054 -24.285 1.00 84.69 95 PRO A C 1
ATOM 770 O O . PRO A 1 95 ? 0.859 1.570 -25.290 1.00 84.69 95 PRO A O 1
ATOM 773 N N . PRO A 1 96 ? 0.713 2.321 -23.160 1.00 84.00 96 PRO A N 1
ATOM 774 C CA . PRO A 1 96 ? -0.733 2.182 -23.096 1.00 84.00 96 PRO A CA 1
ATOM 775 C C . PRO A 1 96 ? -1.389 3.087 -24.143 1.00 84.00 96 PRO A C 1
ATOM 777 O O . PRO A 1 96 ? -0.928 4.198 -24.412 1.00 84.00 96 PRO A O 1
ATOM 780 N N . LYS A 1 97 ? -2.446 2.582 -24.783 1.00 77.56 97 LYS A N 1
ATOM 781 C CA . LYS A 1 97 ? -3.178 3.333 -25.801 1.00 77.56 97 LYS A CA 1
ATOM 782 C C . LYS A 1 97 ? -4.145 4.288 -25.115 1.00 77.56 97 LYS A C 1
ATOM 784 O O . LYS A 1 97 ? -4.987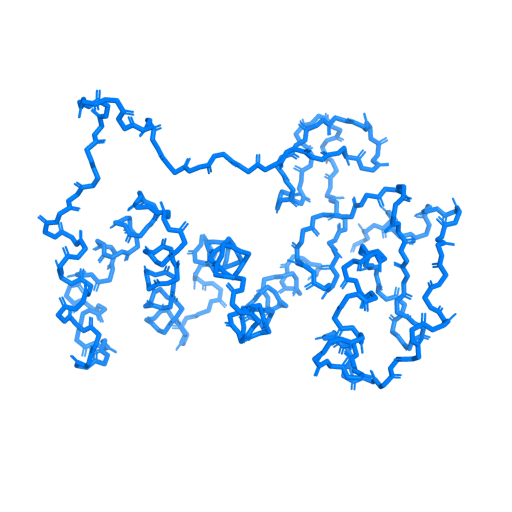 3.863 -24.334 1.00 77.56 97 LYS A O 1
ATOM 789 N N . ASN A 1 98 ? -4.096 5.560 -25.489 1.00 63.59 98 ASN A N 1
ATOM 790 C CA . ASN A 1 98 ? -5.094 6.529 -25.054 1.00 63.59 98 ASN A CA 1
ATOM 791 C C . ASN A 1 98 ? -6.379 6.331 -25.878 1.00 63.59 98 ASN A C 1
ATOM 793 O O . ASN A 1 98 ? -6.489 6.836 -26.995 1.00 63.59 98 ASN A O 1
ATOM 797 N N . GLY A 1 99 ? -7.329 5.552 -25.357 1.00 57.62 99 GLY A N 1
ATOM 798 C CA . GLY A 1 99 ? -8.744 5.626 -25.746 1.00 57.62 99 GLY A CA 1
ATOM 799 C C . GLY A 1 99 ? -9.129 5.217 -27.177 1.00 57.62 99 GLY A C 1
ATOM 800 O O . GLY A 1 99 ? -10.202 5.603 -27.635 1.00 57.62 99 GLY A O 1
ATOM 801 N N . LYS A 1 100 ? -8.322 4.434 -27.911 1.00 47.25 100 LYS A N 1
ATOM 802 C CA . LYS A 1 100 ? -8.755 3.844 -29.197 1.00 47.25 100 LYS A CA 1
ATOM 803 C C . LYS A 1 100 ? -9.178 2.386 -29.010 1.00 47.25 100 LYS A C 1
ATOM 805 O O . LYS A 1 100 ? -8.330 1.539 -28.753 1.00 47.25 100 LYS A O 1
ATOM 810 N N . GLY A 1 101 ? -10.471 2.106 -29.204 1.00 56.12 101 GLY A N 1
ATOM 811 C CA . GLY A 1 101 ? -11.032 0.746 -29.216 1.00 56.12 101 GLY A CA 1
ATOM 812 C C . GLY A 1 101 ? -11.754 0.298 -27.939 1.00 56.12 101 GLY A C 1
ATOM 813 O O . GLY A 1 101 ? -11.884 -0.901 -27.732 1.00 56.12 101 GLY A O 1
ATOM 814 N N . GLY A 1 102 ? -12.213 1.226 -27.090 1.00 55.69 102 GLY A N 1
ATOM 815 C CA . GLY A 1 102 ? -12.981 0.898 -25.877 1.00 55.69 102 GLY A CA 1
ATOM 816 C C . GLY A 1 102 ? -12.142 0.615 -24.624 1.00 55.69 102 GLY A C 1
ATOM 817 O O . GLY A 1 102 ? -12.709 0.260 -23.595 1.00 55.69 102 GLY A O 1
ATOM 818 N N . GLU A 1 103 ? -10.816 0.790 -24.675 1.00 56.47 103 GLU A N 1
ATOM 819 C CA . GLU A 1 103 ? -9.967 0.712 -23.477 1.00 56.47 103 GLU A CA 1
ATOM 820 C C . GLU A 1 103 ? -10.084 1.987 -22.610 1.00 56.47 103 GLU A C 1
ATOM 822 O O . GLU A 1 103 ? -10.180 3.089 -23.167 1.00 56.47 103 GLU A O 1
ATOM 827 N N . PRO A 1 104 ? -10.064 1.868 -21.264 1.00 59.25 104 PRO A N 1
ATOM 828 C CA . PRO A 1 104 ? -10.173 3.006 -20.349 1.00 59.25 104 PRO A CA 1
ATOM 829 C C . PRO A 1 104 ? -9.099 4.077 -20.585 1.00 59.25 104 PRO A C 1
ATOM 831 O O . PRO A 1 104 ? -7.936 3.771 -20.849 1.00 59.25 104 PRO A O 1
ATOM 834 N N . LEU A 1 105 ? -9.483 5.348 -20.427 1.00 67.81 105 LEU A N 1
ATOM 835 C CA . LEU A 1 105 ? -8.605 6.527 -20.468 1.00 67.81 105 LEU A CA 1
ATOM 836 C C . LEU A 1 105 ? -7.733 6.626 -19.200 1.00 67.81 105 LEU A C 1
ATOM 838 O O . LEU A 1 105 ? -7.827 7.594 -18.450 1.00 67.81 105 LEU A O 1
ATOM 842 N N . GLY A 1 106 ? -6.911 5.615 -18.927 1.00 81.50 106 GLY A N 1
ATOM 843 C CA . GLY A 1 106 ? -6.026 5.613 -17.766 1.00 81.50 106 GLY A CA 1
ATOM 844 C C . GLY A 1 106 ? -5.989 4.289 -17.019 1.00 81.50 106 GLY A C 1
ATOM 845 O O . GLY A 1 106 ? -6.540 3.275 -17.448 1.00 81.50 106 GLY A O 1
ATOM 846 N N . ASP A 1 107 ? -5.303 4.312 -15.883 1.00 89.19 107 ASP A N 1
ATOM 847 C CA . ASP A 1 107 ? -5.371 3.222 -14.918 1.00 89.19 107 ASP A CA 1
ATOM 848 C C . ASP A 1 107 ? -6.731 3.235 -14.195 1.00 89.19 107 ASP A C 1
ATOM 850 O O . ASP A 1 107 ? -7.329 4.305 -14.059 1.00 89.19 107 ASP A O 1
ATOM 854 N N . PRO A 1 108 ? -7.224 2.076 -13.714 1.00 88.06 108 PRO A N 1
ATOM 855 C CA . PRO A 1 108 ? -8.435 1.996 -12.903 1.00 88.06 108 PRO A CA 1
ATOM 856 C C . PRO A 1 108 ? -8.469 3.063 -11.806 1.00 88.06 108 PRO A C 1
ATOM 858 O O . PRO A 1 108 ? -7.465 3.285 -11.121 1.00 88.06 108 PRO A O 1
ATOM 861 N N . LEU A 1 109 ? -9.619 3.714 -11.626 1.00 89.62 109 LEU A N 1
ATOM 862 C CA . LEU A 1 109 ? -9.807 4.648 -10.520 1.00 89.62 109 LEU A CA 1
ATOM 863 C C . LEU A 1 109 ? -9.795 3.894 -9.190 1.00 89.62 109 LEU A C 1
ATOM 865 O O . LEU A 1 109 ? -1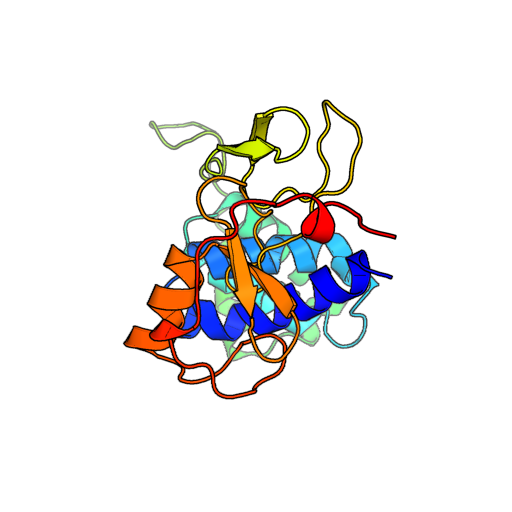0.204 2.736 -9.104 1.00 89.62 109 LEU A O 1
ATOM 869 N N . GLU A 1 110 ? -9.292 4.559 -8.158 1.00 92.00 110 GLU A N 1
ATOM 870 C CA . GLU A 1 110 ? -9.346 4.033 -6.798 1.00 92.00 110 GLU A CA 1
ATOM 871 C C . GLU A 1 110 ? -10.765 4.148 -6.249 1.00 92.00 110 GLU A C 1
ATOM 873 O O . GLU A 1 110 ? -11.507 5.068 -6.602 1.00 92.00 110 GLU A O 1
ATOM 878 N N . ALA A 1 111 ? -11.132 3.213 -5.373 1.00 94.38 111 ALA A N 1
ATOM 879 C CA . ALA A 1 111 ? -12.364 3.338 -4.617 1.00 94.38 111 ALA A CA 1
ATOM 880 C C . ALA A 1 111 ? -12.310 4.612 -3.766 1.00 94.38 111 ALA A C 1
ATOM 882 O O . ALA A 1 111 ? -11.258 4.979 -3.233 1.00 94.38 111 ALA A O 1
ATOM 883 N N . LEU A 1 112 ? -13.455 5.281 -3.657 1.00 97.19 112 LEU A N 1
ATOM 884 C CA . LEU A 1 112 ? -13.605 6.431 -2.784 1.00 97.19 112 LEU A CA 1
ATOM 885 C C . LEU A 1 112 ? -14.156 5.963 -1.440 1.00 97.19 112 LEU A C 1
ATOM 887 O O . LEU A 1 112 ? -15.130 5.211 -1.397 1.00 97.19 112 LEU A O 1
ATOM 891 N N . THR A 1 113 ? -13.561 6.444 -0.358 1.00 97.56 113 THR A N 1
ATOM 892 C CA . THR A 1 113 ? -14.006 6.202 1.018 1.00 97.56 113 THR A CA 1
ATOM 893 C C . THR A 1 113 ? -14.167 7.539 1.748 1.00 97.56 113 THR A C 1
ATOM 895 O O . THR A 1 113 ? -13.598 8.539 1.306 1.00 97.56 113 THR A O 1
ATOM 898 N N . PRO A 1 114 ? -14.996 7.620 2.803 1.00 97.69 114 PRO A N 1
ATOM 899 C CA . PRO A 1 114 ? -15.265 8.887 3.474 1.00 97.69 114 PRO A CA 1
ATOM 900 C C . PRO A 1 114 ? -14.091 9.321 4.358 1.00 97.69 114 PRO A C 1
ATOM 902 O O . PRO A 1 114 ? -13.560 8.541 5.150 1.00 97.69 114 PRO A O 1
ATOM 905 N N . CYS A 1 115 ? -13.733 10.602 4.281 1.00 97.38 115 CYS A N 1
ATOM 906 C CA . CYS A 1 115 ? -12.813 11.236 5.220 1.00 97.38 115 CYS A CA 1
ATOM 907 C C . CYS A 1 115 ? -13.361 11.136 6.656 1.00 97.38 115 CYS A C 1
ATOM 909 O O . CYS A 1 115 ? -14.493 11.563 6.896 1.00 97.38 115 CYS A O 1
ATOM 911 N N . PRO A 1 116 ? -12.578 10.685 7.652 1.00 96.12 116 PRO A N 1
ATOM 912 C CA . PRO A 1 116 ? -13.092 10.522 9.008 1.00 96.12 116 PRO A CA 1
ATOM 913 C C . PRO A 1 116 ? -13.367 11.856 9.722 1.00 96.12 116 PRO A C 1
ATOM 915 O O . PRO A 1 116 ? -14.023 11.858 10.758 1.00 96.12 116 PRO A O 1
ATOM 918 N N . TYR A 1 117 ? -12.918 12.997 9.192 1.00 95.31 117 TYR A N 1
ATOM 919 C CA . TYR A 1 117 ? -13.195 14.314 9.781 1.00 95.31 117 TYR A CA 1
ATOM 920 C C . TYR A 1 117 ? -14.463 14.970 9.230 1.00 95.31 117 TYR A C 1
ATOM 922 O O . TYR A 1 117 ? -15.223 15.556 9.991 1.00 95.31 117 TYR A O 1
ATOM 930 N N . CYS A 1 118 ? -14.668 14.910 7.911 1.00 96.19 118 CYS A N 1
ATOM 931 C CA . CYS A 1 118 ? -15.701 15.694 7.219 1.00 96.19 118 CYS A CA 1
ATOM 932 C C . CYS A 1 118 ? -16.531 14.894 6.208 1.00 96.19 118 CYS A C 1
ATOM 934 O O . CYS A 1 118 ? -17.261 15.497 5.429 1.00 96.19 118 CYS A O 1
ATOM 936 N N . GLU A 1 119 ? -16.359 13.570 6.158 1.00 96.94 119 GLU A N 1
ATOM 937 C CA . GLU A 1 119 ? -17.112 12.629 5.309 1.00 96.94 119 GLU A CA 1
ATOM 938 C C . GLU A 1 119 ? -16.962 12.834 3.793 1.00 96.94 119 GLU A C 1
ATOM 940 O O . GLU A 1 119 ? -17.530 12.089 2.998 1.00 96.94 119 GLU A O 1
ATOM 945 N N . TYR A 1 120 ? -16.129 13.786 3.364 1.00 97.88 120 TYR A N 1
ATOM 946 C CA . TYR A 1 120 ? -15.798 13.976 1.957 1.00 97.88 120 TYR A CA 1
ATOM 947 C C . TYR A 1 120 ? -15.199 12.698 1.359 1.00 97.88 120 TYR A C 1
ATOM 949 O O . TYR A 1 120 ? -14.253 12.136 1.912 1.00 97.88 120 TYR A O 1
ATOM 957 N N . MET A 1 121 ? -15.729 12.272 0.213 1.00 97.88 121 MET A N 1
ATOM 958 C CA . MET A 1 121 ? -15.292 11.068 -0.489 1.00 97.88 121 MET A CA 1
ATOM 959 C C . MET A 1 121 ? -13.972 11.327 -1.220 1.00 97.88 121 MET A C 1
ATOM 961 O O . MET A 1 121 ? -13.915 12.141 -2.143 1.00 97.88 121 MET A O 1
ATOM 965 N N . LEU A 1 122 ? -12.911 10.625 -0.826 1.00 97.38 122 LEU A N 1
ATOM 966 C CA . LEU A 1 122 ? -11.582 10.725 -1.435 1.00 97.38 122 LEU A CA 1
ATOM 967 C C . LEU A 1 122 ? -10.997 9.333 -1.720 1.00 97.38 122 LEU A C 1
ATOM 969 O O . LEU A 1 122 ? -11.455 8.360 -1.117 1.00 97.38 122 LEU A O 1
ATOM 973 N N . PRO A 1 123 ? -10.016 9.211 -2.633 1.00 97.00 123 PRO A N 1
ATOM 974 C CA . PRO A 1 123 ? -9.330 7.948 -2.888 1.00 97.00 123 PRO A CA 1
ATOM 975 C C . PRO A 1 123 ? -8.870 7.277 -1.594 1.00 97.00 123 PRO A C 1
ATOM 977 O O . PRO A 1 123 ? -8.270 7.916 -0.731 1.00 97.00 123 PRO A O 1
ATOM 980 N N . GLU A 1 124 ? -9.117 5.977 -1.461 1.00 96.38 124 GLU A N 1
ATOM 981 C CA . GLU A 1 124 ? -8.809 5.220 -0.240 1.00 96.38 124 GLU A CA 1
ATOM 982 C C . GLU A 1 124 ? -7.325 5.284 0.172 1.00 96.38 124 GLU A C 1
ATOM 984 O O . GLU A 1 124 ? -6.988 5.120 1.346 1.00 96.38 124 GLU A O 1
ATOM 989 N N . THR A 1 125 ? -6.406 5.545 -0.763 1.00 95.75 125 THR A N 1
ATOM 990 C CA . THR A 1 125 ? -4.979 5.695 -0.452 1.00 95.75 125 THR A CA 1
ATOM 991 C C . THR A 1 125 ? -4.548 7.132 -0.146 1.00 95.75 125 THR A C 1
ATOM 993 O O . THR A 1 125 ? -3.408 7.328 0.293 1.00 95.75 125 THR A O 1
ATOM 996 N N . ASP A 1 126 ? -5.423 8.125 -0.293 1.00 95.12 126 ASP A N 1
ATOM 997 C CA . ASP A 1 126 ? -5.108 9.504 0.067 1.00 95.12 126 ASP A CA 1
ATOM 998 C C . ASP A 1 126 ? -5.135 9.678 1.584 1.00 95.12 126 ASP A C 1
ATOM 1000 O O . ASP A 1 126 ? -6.087 9.300 2.256 1.00 95.12 126 ASP A O 1
ATOM 1004 N N . ILE A 1 127 ? -4.074 10.279 2.121 1.00 94.50 127 ILE A N 1
ATOM 1005 C CA . ILE A 1 127 ? -3.901 10.569 3.556 1.00 94.50 127 ILE A CA 1
ATOM 1006 C C . ILE A 1 127 ? -3.995 12.065 3.862 1.00 94.50 127 ILE A C 1
ATOM 1008 O O . ILE A 1 127 ? -3.638 12.503 4.947 1.00 94.50 127 ILE A O 1
ATOM 1012 N N . PHE A 1 128 ? -4.444 12.865 2.901 1.00 95.00 128 PHE A N 1
ATOM 1013 C CA . PHE A 1 128 ? -4.686 14.290 3.068 1.00 95.00 128 PHE A CA 1
ATOM 1014 C C . PHE A 1 128 ? -6.031 14.625 2.439 1.00 95.00 128 PHE A C 1
ATOM 1016 O O . PHE A 1 128 ? -6.244 14.389 1.250 1.00 95.00 128 PHE A O 1
ATOM 1023 N N . CYS A 1 129 ? -6.945 15.181 3.229 1.00 96.50 129 CYS A N 1
ATOM 1024 C CA . CYS A 1 129 ? -8.253 15.568 2.728 1.00 96.50 129 CYS A CA 1
ATOM 1025 C C . CYS A 1 129 ? -8.193 16.955 2.088 1.00 96.50 129 CYS A C 1
ATOM 1027 O O . CYS A 1 129 ? -7.959 17.957 2.763 1.00 96.50 129 CYS A O 1
ATOM 1029 N N . SER A 1 130 ? -8.490 17.049 0.793 1.00 96.12 130 SER A N 1
ATOM 1030 C CA . SER A 1 130 ? -8.548 18.338 0.098 1.00 96.12 130 SER A CA 1
ATOM 1031 C C . SER A 1 130 ? -9.706 19.231 0.561 1.00 96.12 130 SER A C 1
ATOM 1033 O O . SER A 1 130 ? -9.621 20.441 0.353 1.00 96.12 130 SER A O 1
ATOM 1035 N N . ASN A 1 131 ? -10.741 18.671 1.198 1.00 97.44 131 ASN A N 1
ATOM 1036 C CA . ASN A 1 131 ? -11.898 19.413 1.698 1.00 97.44 131 ASN A CA 1
ATOM 1037 C C . ASN A 1 131 ? -11.612 20.076 3.056 1.00 97.44 131 ASN A C 1
ATOM 1039 O O . ASN A 1 131 ? -11.559 21.298 3.139 1.00 97.44 131 ASN A O 1
ATOM 1043 N N . CYS A 1 132 ? -11.342 19.290 4.105 1.00 96.50 132 CYS A N 1
ATOM 1044 C CA . CYS A 1 132 ? -11.077 19.830 5.447 1.00 96.50 132 CYS A CA 1
ATOM 1045 C C . CYS A 1 132 ? -9.605 20.189 5.707 1.00 96.50 132 CYS A C 1
ATOM 1047 O O . CYS A 1 132 ? -9.290 20.682 6.783 1.00 96.50 132 CYS A O 1
ATOM 1049 N N . LYS A 1 133 ? -8.705 19.950 4.742 1.00 95.31 133 LYS A N 1
ATOM 1050 C CA . LYS A 1 133 ? -7.263 20.264 4.815 1.00 95.31 133 LYS A CA 1
ATOM 1051 C C . LYS A 1 133 ? -6.517 19.581 5.970 1.00 95.31 133 LYS A C 1
ATOM 1053 O O . LYS A 1 133 ? -5.467 20.062 6.387 1.00 95.31 133 LYS A O 1
ATOM 1058 N N . LEU A 1 134 ? -7.032 18.451 6.456 1.00 93.56 134 LEU A N 1
ATOM 1059 C CA . LEU A 1 134 ? -6.409 17.651 7.513 1.00 93.56 134 LEU A CA 1
ATOM 1060 C C . LEU A 1 134 ? -5.684 16.435 6.935 1.00 93.56 134 LEU A C 1
ATOM 1062 O O . LEU A 1 134 ? -6.126 15.841 5.944 1.00 93.56 134 LEU A O 1
ATOM 1066 N N . ASN A 1 135 ? -4.581 16.055 7.582 1.00 93.94 135 ASN A N 1
ATOM 1067 C CA . ASN A 1 135 ? -3.962 14.753 7.360 1.00 93.94 135 ASN A CA 1
ATOM 1068 C C . ASN A 1 135 ? -4.813 13.676 8.031 1.00 93.94 135 ASN A C 1
ATOM 1070 O O . ASN A 1 135 ? -5.317 13.886 9.126 1.00 93.94 135 ASN A O 1
ATOM 1074 N N . ILE A 1 136 ? -4.967 12.536 7.367 1.00 94.81 136 ILE A N 1
ATOM 1075 C CA . ILE A 1 136 ? -5.774 11.417 7.831 1.00 94.81 136 ILE A CA 1
ATOM 1076 C C . ILE A 1 136 ? -4.847 10.286 8.284 1.00 94.81 136 ILE A C 1
ATOM 1078 O O . ILE A 1 136 ? -3.891 9.960 7.567 1.00 94.81 136 ILE A O 1
ATOM 1082 N N . PRO A 1 137 ? -5.118 9.651 9.438 1.00 95.06 137 PRO A N 1
ATOM 1083 C CA . PRO A 1 137 ? -4.344 8.506 9.874 1.00 95.06 137 PRO A CA 1
ATOM 1084 C C . PRO A 1 137 ? -4.515 7.350 8.892 1.00 95.06 137 PRO A C 1
ATOM 1086 O O . PRO A 1 137 ? -5.542 7.216 8.221 1.00 95.06 137 PRO A O 1
ATOM 1089 N N . PHE A 1 138 ? -3.508 6.488 8.809 1.00 95.81 138 PHE A N 1
ATOM 1090 C CA . PHE A 1 138 ? -3.537 5.342 7.912 1.00 95.81 138 PHE A CA 1
ATOM 1091 C C . PHE A 1 138 ? -3.751 4.041 8.678 1.00 95.81 138 PHE A C 1
ATOM 1093 O O . PHE A 1 138 ? -3.280 3.857 9.796 1.00 95.81 138 PHE A O 1
ATOM 1100 N N . CYS A 1 139 ? -4.433 3.112 8.027 1.00 97.50 139 CYS A N 1
ATOM 1101 C CA . CYS A 1 139 ? -4.585 1.746 8.469 1.00 97.50 139 CYS A CA 1
ATOM 1102 C C . CYS A 1 139 ? -3.246 1.017 8.368 1.00 97.50 139 CYS A C 1
ATOM 1104 O O . CYS A 1 139 ? -2.693 0.861 7.276 1.00 97.50 139 CYS A O 1
ATOM 1106 N N . ILE A 1 140 ? -2.756 0.487 9.486 1.00 96.81 140 ILE A N 1
ATOM 1107 C CA . ILE A 1 140 ? -1.494 -0.263 9.516 1.00 96.81 140 ILE A CA 1
ATOM 1108 C C . ILE A 1 140 ? -1.531 -1.595 8.762 1.00 96.81 140 ILE A C 1
ATOM 1110 O O . ILE A 1 140 ? -0.496 -2.218 8.571 1.00 96.81 140 ILE A O 1
ATOM 1114 N N . VAL A 1 141 ? -2.695 -2.051 8.316 1.00 96.94 141 VAL A N 1
ATOM 1115 C CA . VAL A 1 141 ? -2.830 -3.310 7.578 1.00 96.94 141 VAL A CA 1
ATOM 1116 C C . VAL A 1 141 ? -2.851 -3.076 6.071 1.00 96.94 141 VAL A C 1
ATOM 1118 O O . VAL A 1 141 ? -2.164 -3.758 5.313 1.00 96.94 141 VAL A O 1
ATOM 1121 N N . THR A 1 142 ? -3.619 -2.093 5.613 1.00 96.94 142 THR A N 1
ATOM 1122 C CA . THR A 1 142 ? -3.811 -1.831 4.180 1.00 96.94 142 THR A CA 1
ATOM 1123 C C . THR A 1 142 ? -2.930 -0.705 3.657 1.00 96.94 142 THR A C 1
ATOM 1125 O O . THR A 1 142 ? -2.703 -0.620 2.455 1.00 96.94 142 THR A O 1
ATOM 1128 N N . GLY A 1 143 ? -2.466 0.183 4.540 1.00 96.25 143 GLY A N 1
ATOM 1129 C CA . GLY A 1 143 ? -1.834 1.450 4.191 1.00 96.25 143 GLY A CA 1
ATOM 1130 C C . GLY A 1 143 ? -2.800 2.495 3.616 1.00 96.25 143 GLY A C 1
ATOM 1131 O O . GLY A 1 143 ? -2.339 3.556 3.203 1.00 96.25 143 GLY A O 1
ATOM 1132 N N . ARG A 1 144 ? -4.109 2.231 3.562 1.00 97.06 144 ARG A N 1
ATOM 1133 C CA . ARG A 1 144 ? -5.164 3.202 3.194 1.00 97.06 144 ARG A CA 1
ATOM 1134 C C . ARG A 1 144 ? -5.430 4.175 4.339 1.00 97.06 144 ARG A C 1
ATOM 1136 O O . ARG A 1 144 ? -4.995 3.899 5.454 1.00 97.06 144 ARG A O 1
ATOM 1143 N N . HIS A 1 145 ? -6.149 5.269 4.108 1.00 96.62 145 HIS A N 1
ATOM 1144 C CA . HIS A 1 145 ? -6.658 6.053 5.233 1.00 96.62 145 HIS A CA 1
ATOM 1145 C C . HIS A 1 145 ? -7.699 5.261 6.036 1.00 96.62 145 HIS A C 1
ATOM 1147 O O . HIS A 1 145 ? -8.308 4.314 5.535 1.00 96.62 145 HIS A O 1
ATOM 1153 N N . ILE A 1 146 ? -7.863 5.613 7.308 1.00 96.50 146 ILE A N 1
ATOM 1154 C CA . ILE A 1 146 ? -8.850 4.971 8.178 1.00 96.50 146 ILE A CA 1
ATOM 1155 C C . ILE A 1 146 ? -10.260 5.510 7.930 1.00 96.50 146 ILE A C 1
ATOM 1157 O O . ILE A 1 146 ? -10.438 6.675 7.582 1.00 96.50 146 ILE A O 1
ATOM 1161 N N . VAL A 1 147 ? -11.263 4.673 8.184 1.00 95.94 147 VAL A N 1
ATOM 1162 C CA . VAL A 1 147 ? -12.685 5.040 8.154 1.00 95.94 147 VAL A CA 1
ATOM 1163 C C . VAL A 1 147 ? -13.297 4.803 9.531 1.00 95.94 147 VAL A C 1
ATOM 1165 O O . VAL A 1 147 ? -12.903 3.863 10.220 1.00 95.94 147 VAL A O 1
ATOM 1168 N N . LYS A 1 148 ? -14.252 5.646 9.940 1.00 95.19 148 LYS A N 1
ATOM 1169 C CA . LYS A 1 148 ? -14.874 5.567 11.274 1.00 95.19 148 LYS A CA 1
ATOM 1170 C C . LYS A 1 148 ? -15.671 4.277 11.479 1.00 95.19 148 LYS A C 1
ATOM 1172 O O . LYS A 1 148 ? -15.549 3.635 12.517 1.00 95.19 148 LYS A O 1
ATOM 1177 N N . ASP A 1 149 ? -16.429 3.864 10.466 1.00 94.19 149 ASP A N 1
ATOM 1178 C CA . ASP A 1 149 ? -17.402 2.771 10.591 1.00 94.19 149 ASP A CA 1
ATOM 1179 C C . ASP A 1 149 ? -16.783 1.391 10.830 1.00 94.19 149 ASP A C 1
ATOM 1181 O O . ASP A 1 149 ? -17.461 0.497 11.345 1.00 94.19 149 ASP A O 1
ATOM 1185 N N . ASP A 1 150 ? -15.506 1.221 10.489 1.00 95.88 150 ASP A N 1
ATOM 1186 C CA . ASP A 1 150 ? -14.778 -0.038 10.628 1.00 95.88 150 ASP A CA 1
ATOM 1187 C C . ASP A 1 150 ? -13.389 0.167 11.249 1.00 95.88 150 ASP A C 1
ATOM 1189 O O . ASP A 1 150 ? -12.403 -0.446 10.842 1.00 95.88 150 ASP A O 1
ATOM 1193 N N . LEU A 1 151 ? -13.292 1.058 12.237 1.00 97.25 151 LEU A N 1
ATOM 1194 C CA . LEU A 1 151 ? -12.042 1.320 12.944 1.00 97.25 151 LEU A CA 1
ATOM 1195 C C . LEU A 1 151 ? -11.791 0.297 14.061 1.00 97.25 151 LEU A C 1
ATOM 1197 O O . LEU A 1 151 ? -12.673 -0.018 14.861 1.00 97.25 151 LEU A O 1
ATOM 1201 N N . THR A 1 152 ? -10.552 -0.174 14.159 1.00 97.69 152 THR A N 1
ATOM 1202 C CA . THR A 1 152 ? -9.996 -0.868 15.328 1.00 97.69 152 THR A CA 1
ATOM 1203 C C . THR A 1 152 ? -8.573 -0.377 15.592 1.00 97.69 152 THR A C 1
ATOM 1205 O O . THR A 1 152 ? -8.024 0.399 14.807 1.00 97.69 152 THR A O 1
ATOM 1208 N N . ALA A 1 153 ? -7.959 -0.841 16.674 1.00 97.31 153 ALA A N 1
ATOM 1209 C CA . ALA A 1 153 ? -6.553 -0.607 16.962 1.00 97.31 153 ALA A CA 1
ATOM 1210 C C . ALA A 1 153 ? -5.871 -1.908 17.378 1.00 97.31 153 ALA A C 1
ATOM 1212 O O . ALA A 1 153 ? -6.491 -2.803 17.953 1.00 97.31 153 ALA A O 1
ATOM 1213 N N . CYS A 1 154 ? -4.580 -2.019 17.074 1.00 97.00 154 CYS A N 1
ATOM 1214 C CA . CYS A 1 154 ? -3.781 -3.138 17.559 1.00 97.00 154 CYS A CA 1
ATOM 1215 C C . CYS A 1 154 ? -3.724 -3.111 19.099 1.00 97.00 154 CYS A C 1
ATOM 1217 O O . CYS A 1 154 ? -3.309 -2.089 19.643 1.00 97.00 154 CYS A O 1
ATOM 1219 N N . PRO A 1 155 ? -4.043 -4.209 19.810 1.00 96.19 155 PRO A N 1
ATOM 1220 C CA . PRO A 1 155 ? -4.005 -4.227 21.275 1.00 96.19 155 PRO A CA 1
ATOM 1221 C C . PRO A 1 155 ? -2.587 -4.083 21.850 1.00 96.19 155 PRO A C 1
ATOM 1223 O O . PRO A 1 155 ? -2.445 -3.722 23.011 1.00 96.19 155 PRO A O 1
ATOM 1226 N N . GLU A 1 156 ? -1.552 -4.335 21.043 1.00 96.38 156 GLU A N 1
ATOM 1227 C CA . GLU A 1 156 ? -0.154 -4.335 21.494 1.00 96.38 156 GLU A CA 1
ATOM 1228 C C . GLU A 1 156 ? 0.572 -3.010 21.209 1.00 96.38 156 GLU A C 1
ATOM 1230 O O . GLU A 1 156 ? 1.443 -2.599 21.968 1.00 96.38 156 GLU A O 1
ATOM 1235 N N . CYS A 1 157 ? 0.232 -2.317 20.116 1.00 95.62 157 CYS A N 1
ATOM 1236 C CA . CYS A 1 157 ? 0.893 -1.058 19.734 1.00 95.62 157 CYS A CA 1
ATOM 1237 C C . CYS A 1 157 ? -0.049 0.138 19.581 1.00 95.62 157 CYS A C 1
ATOM 1239 O O . CYS A 1 157 ? 0.408 1.227 19.248 1.00 95.62 157 CYS A O 1
ATOM 1241 N N . ASN A 1 158 ? -1.352 -0.062 19.787 1.00 95.38 158 ASN A N 1
ATOM 1242 C CA . ASN A 1 158 ? -2.402 0.952 19.704 1.00 95.38 158 ASN A CA 1
ATOM 1243 C C . ASN A 1 158 ? -2.495 1.707 18.362 1.00 95.38 158 ASN A C 1
ATOM 1245 O O . ASN A 1 158 ? -3.129 2.752 18.273 1.00 95.38 158 ASN A O 1
ATOM 1249 N N . PHE A 1 159 ? -1.883 1.199 17.290 1.00 95.62 159 PHE A N 1
ATOM 1250 C CA . PHE A 1 159 ? -2.010 1.815 15.972 1.00 95.62 159 PHE A CA 1
ATOM 1251 C C . PHE A 1 159 ? -3.350 1.466 15.309 1.00 95.62 159 PHE A C 1
ATOM 1253 O O . PHE A 1 159 ? -3.790 0.313 15.408 1.00 95.62 159 PHE A O 1
ATOM 1260 N N . PRO A 1 160 ? -3.967 2.415 14.578 1.00 96.69 160 PRO A N 1
ATOM 1261 C CA . PRO A 1 160 ? -5.281 2.217 13.992 1.00 96.69 160 PRO A CA 1
ATOM 1262 C C . PRO A 1 160 ? -5.240 1.324 12.746 1.00 96.69 160 PRO A C 1
ATOM 1264 O O . PRO A 1 160 ? -4.309 1.359 11.935 1.00 96.69 160 PRO A O 1
ATOM 1267 N N . ALA A 1 161 ? -6.296 0.542 12.561 1.00 97.50 161 ALA A N 1
ATOM 1268 C CA . ALA A 1 161 ? -6.494 -0.323 11.411 1.00 97.50 161 ALA A CA 1
ATOM 1269 C C . ALA A 1 161 ? -7.970 -0.372 11.001 1.00 97.50 161 ALA A C 1
ATOM 1271 O O . ALA A 1 161 ? -8.868 -0.182 11.817 1.00 97.50 161 ALA A O 1
ATOM 1272 N N . ILE A 1 162 ? -8.210 -0.690 9.732 1.00 97.81 162 ILE A N 1
ATOM 1273 C CA . ILE A 1 162 ? -9.520 -1.121 9.243 1.00 97.81 162 ILE A CA 1
ATOM 1274 C C . ILE A 1 162 ? -9.745 -2.534 9.784 1.00 97.81 162 ILE A C 1
ATOM 1276 O O . ILE A 1 162 ? -8.941 -3.436 9.523 1.00 97.81 162 ILE A O 1
ATOM 1280 N N . ARG A 1 163 ? -10.797 -2.721 10.577 1.00 97.62 163 ARG A N 1
ATOM 1281 C CA . ARG A 1 163 ? -11.008 -3.915 11.396 1.00 97.62 163 ARG A CA 1
ATOM 1282 C C . ARG A 1 163 ? -11.239 -5.158 10.555 1.00 97.62 163 ARG A C 1
ATOM 1284 O O . ARG A 1 163 ? -10.631 -6.183 10.858 1.00 97.62 163 ARG A O 1
ATOM 1291 N N . VAL A 1 164 ? -12.054 -5.090 9.499 1.00 96.62 164 VAL A N 1
ATOM 1292 C CA . VAL A 1 164 ? -12.281 -6.258 8.631 1.00 96.62 164 VAL A CA 1
ATOM 1293 C C . VAL A 1 164 ? -10.996 -6.701 7.943 1.00 96.62 164 VAL A C 1
ATOM 1295 O O . VAL A 1 164 ? -10.729 -7.895 7.864 1.00 96.62 164 VAL A O 1
ATOM 1298 N N . GLU A 1 165 ? -10.158 -5.756 7.518 1.00 96.50 165 GLU A N 1
ATOM 1299 C CA . GLU A 1 165 ? -8.880 -6.056 6.868 1.00 96.50 165 GLU A CA 1
ATOM 1300 C C . GLU A 1 165 ? -7.876 -6.635 7.873 1.00 96.50 165 GLU A C 1
ATOM 1302 O O . GLU A 1 165 ? -7.152 -7.573 7.545 1.00 96.50 165 GLU A O 1
ATOM 1307 N N . PHE A 1 166 ? -7.850 -6.134 9.114 1.00 96.88 166 PHE A N 1
ATOM 1308 C CA . PHE A 1 166 ? -6.969 -6.684 10.144 1.00 96.88 166 PHE A CA 1
ATOM 1309 C C . PHE A 1 166 ? -7.387 -8.104 10.545 1.00 96.88 166 PHE A C 1
ATOM 1311 O O . PHE A 1 166 ? -6.547 -9.001 10.589 1.00 96.88 166 PHE A O 1
ATOM 1318 N N . LEU A 1 167 ? -8.684 -8.350 10.734 1.00 96.06 167 LEU A N 1
ATOM 1319 C CA . LEU A 1 167 ? -9.204 -9.699 10.965 1.00 96.06 167 LEU A CA 1
ATOM 1320 C C . LEU A 1 167 ? -8.891 -10.650 9.808 1.00 96.06 167 LEU A C 1
ATOM 1322 O O . LEU A 1 167 ? -8.514 -11.796 10.042 1.00 96.06 167 LEU A O 1
ATOM 1326 N N . ASP A 1 168 ? -9.036 -10.189 8.567 1.00 94.19 168 ASP A N 1
ATOM 1327 C CA . ASP A 1 168 ? -8.764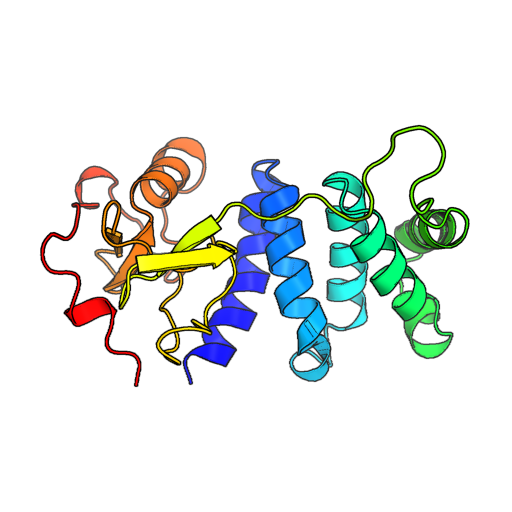 -11.000 7.383 1.00 94.19 168 ASP A CA 1
ATOM 1328 C C . ASP A 1 168 ? -7.294 -11.441 7.309 1.00 94.19 168 ASP A C 1
ATOM 1330 O O . ASP A 1 168 ? -7.014 -12.599 6.999 1.00 94.19 168 ASP A O 1
ATOM 1334 N N . ILE A 1 169 ? -6.355 -10.552 7.658 1.00 92.19 169 ILE A N 1
ATOM 1335 C CA . ILE A 1 169 ? -4.929 -10.898 7.736 1.00 92.19 169 ILE A CA 1
ATOM 1336 C C . ILE A 1 169 ? -4.649 -11.880 8.867 1.00 92.19 169 ILE A C 1
ATOM 1338 O O . ILE A 1 169 ? -3.941 -12.867 8.640 1.00 92.19 169 ILE A O 1
ATOM 1342 N N . LEU A 1 170 ? -5.228 -11.642 10.048 1.00 92.69 170 LEU A N 1
ATOM 1343 C CA . LEU A 1 170 ? -4.964 -12.489 11.206 1.00 92.69 170 LEU A CA 1
ATOM 1344 C C . LEU A 1 170 ? -5.484 -13.920 11.044 1.00 92.69 170 LEU A C 1
ATOM 1346 O O . LEU A 1 170 ? -4.881 -14.866 11.542 1.00 92.69 170 LEU A O 1
ATOM 1350 N N . ASN A 1 171 ? -6.600 -14.082 10.333 1.00 88.06 171 ASN A N 1
ATOM 1351 C CA . ASN A 1 171 ? -7.231 -15.385 10.145 1.00 88.06 171 ASN A CA 1
ATOM 1352 C C . ASN A 1 171 ? -6.617 -16.212 9.007 1.00 88.06 171 ASN A C 1
ATOM 1354 O O . ASN A 1 171 ? -6.736 -17.436 9.031 1.00 88.06 171 ASN A O 1
ATOM 1358 N N . LYS A 1 172 ? -6.023 -15.574 7.990 1.00 80.19 172 LYS A N 1
ATOM 1359 C CA . LYS A 1 172 ? -5.565 -16.268 6.774 1.00 80.19 172 LYS A CA 1
ATOM 1360 C C . LYS A 1 172 ? -4.075 -16.581 6.761 1.00 80.19 172 LYS A C 1
ATOM 1362 O O . LYS A 1 172 ? -3.709 -17.676 6.351 1.00 80.19 172 LYS A O 1
ATOM 1367 N N . ASP A 1 173 ? -3.234 -15.633 7.170 1.00 67.19 173 ASP A N 1
ATOM 1368 C CA . ASP A 1 173 ? -1.816 -15.667 6.786 1.00 67.19 173 ASP A CA 1
ATOM 1369 C C . ASP A 1 173 ? -0.850 -15.348 7.936 1.00 67.19 173 ASP A C 1
ATOM 1371 O O . ASP A 1 173 ? 0.217 -15.955 8.025 1.00 67.19 173 ASP A O 1
ATOM 1375 N N . GLU A 1 174 ? -1.190 -14.401 8.816 1.00 69.62 174 GLU A N 1
ATOM 1376 C CA . GLU A 1 174 ? -0.248 -13.841 9.793 1.00 69.62 174 GLU A CA 1
ATOM 1377 C C . GLU A 1 174 ? -0.849 -13.842 11.194 1.00 69.62 174 GLU A C 1
ATOM 1379 O O . GLU A 1 174 ? -1.835 -13.174 11.434 1.00 69.62 174 GLU A O 1
ATOM 1384 N N . SER A 1 175 ? -0.228 -14.488 12.181 1.00 80.38 175 SER A N 1
ATOM 1385 C CA . SER A 1 175 ? -0.692 -14.369 13.576 1.00 80.38 175 SER A CA 1
ATOM 1386 C C . SER A 1 175 ? -0.268 -13.056 14.257 1.00 80.38 175 SER A C 1
ATOM 1388 O O . SER A 1 175 ? -0.419 -12.923 15.471 1.00 80.38 175 SER A O 1
ATOM 1390 N N . SER A 1 176 ? 0.347 -12.129 13.515 1.00 93.44 176 SER A N 1
ATOM 1391 C CA . SER A 1 176 ? 1.068 -10.967 14.041 1.00 93.44 176 SER A CA 1
ATOM 1392 C C . SER A 1 176 ? 0.668 -9.650 13.385 1.00 93.44 176 SER A C 1
ATOM 1394 O O . SER A 1 176 ? 0.298 -9.585 12.215 1.00 93.44 176 SER A O 1
ATOM 1396 N N . CYS A 1 177 ? 0.781 -8.570 14.154 1.00 96.00 177 CYS A N 1
ATOM 1397 C CA . CYS A 1 177 ? 0.571 -7.211 13.682 1.00 96.00 177 CYS A CA 1
ATOM 1398 C C . CYS A 1 177 ? 1.683 -6.788 12.702 1.00 96.00 177 CYS A C 1
ATOM 1400 O O . CYS A 1 177 ? 2.855 -6.836 13.072 1.00 96.00 177 CYS A O 1
ATOM 1402 N N . PRO A 1 178 ? 1.367 -6.267 11.501 1.00 94.38 178 PRO A N 1
ATOM 1403 C CA . PRO A 1 178 ? 2.386 -5.854 10.532 1.00 94.38 178 PRO A CA 1
ATOM 1404 C C . PRO A 1 178 ? 3.182 -4.607 10.955 1.00 94.38 178 PRO A C 1
ATOM 1406 O O . PRO A 1 178 ? 4.190 -4.299 10.327 1.00 94.38 178 PRO A O 1
ATOM 1409 N N . MET A 1 179 ? 2.730 -3.868 11.978 1.00 95.12 179 MET A N 1
ATOM 1410 C CA . MET A 1 179 ? 3.421 -2.679 12.496 1.00 95.12 179 MET A CA 1
ATOM 1411 C C . MET A 1 179 ? 4.413 -3.026 13.615 1.00 95.12 179 MET A C 1
ATOM 1413 O O . MET A 1 179 ? 5.567 -2.616 13.552 1.00 95.12 179 MET A O 1
ATOM 1417 N N . CYS A 1 180 ? 3.984 -3.774 14.640 1.00 95.62 180 CYS A N 1
ATOM 1418 C CA . CYS A 1 180 ? 4.827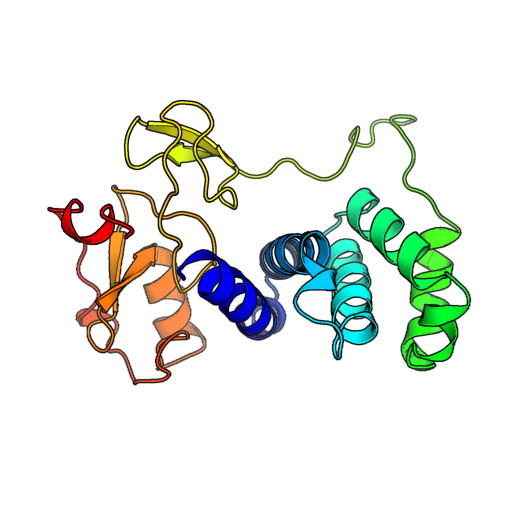 -4.091 15.805 1.00 95.62 180 CYS A CA 1
ATOM 1419 C C . CYS A 1 180 ? 5.360 -5.527 15.835 1.00 95.62 180 CYS A C 1
ATOM 1421 O O . CYS A 1 180 ? 6.176 -5.840 16.689 1.00 95.62 180 CYS A O 1
ATOM 1423 N N . SER A 1 181 ? 4.932 -6.398 14.917 1.00 94.12 181 SER A N 1
ATOM 1424 C CA . SER A 1 181 ? 5.273 -7.832 14.866 1.00 94.12 181 SER A CA 1
ATOM 1425 C C . SER A 1 181 ? 4.805 -8.677 16.059 1.00 94.12 181 SER A C 1
ATOM 1427 O O . SER A 1 181 ? 5.007 -9.890 16.052 1.00 94.12 181 SER A O 1
ATOM 1429 N N . GLU A 1 182 ? 4.129 -8.083 17.046 1.00 96.12 182 GLU A N 1
ATOM 1430 C CA . GLU A 1 182 ? 3.535 -8.826 18.158 1.00 96.12 182 GLU A CA 1
ATOM 1431 C C . GLU A 1 182 ? 2.362 -9.688 17.701 1.00 96.12 182 GLU A C 1
ATOM 1433 O O . GLU A 1 182 ? 1.637 -9.343 16.759 1.00 96.12 182 GLU A O 1
ATOM 1438 N N . LYS A 1 183 ? 2.162 -10.818 18.385 1.00 95.06 183 LYS A N 1
ATOM 1439 C CA . LYS A 1 183 ? 1.029 -11.704 18.113 1.00 95.06 183 LYS A CA 1
ATOM 1440 C C . LYS A 1 183 ? -0.270 -11.052 18.565 1.00 95.06 183 LYS A C 1
ATOM 1442 O O . LYS A 1 183 ? -0.373 -10.601 19.700 1.00 95.06 183 LYS A O 1
ATOM 1447 N N . VAL A 1 184 ? -1.279 -11.068 17.701 1.00 95.50 184 VAL A N 1
ATOM 1448 C CA . VAL A 1 184 ? -2.586 -10.469 17.993 1.00 95.50 184 VAL A CA 1
ATOM 1449 C C . VAL A 1 184 ? -3.664 -11.536 17.924 1.00 95.50 184 VAL A C 1
ATOM 1451 O O . VAL A 1 184 ? -3.800 -12.230 16.921 1.00 95.50 184 VAL A O 1
ATOM 1454 N N . ASP A 1 185 ? -4.450 -11.651 18.993 1.00 93.69 185 ASP A N 1
ATOM 1455 C CA . ASP A 1 185 ? -5.664 -12.465 18.995 1.00 93.69 185 ASP A CA 1
ATOM 1456 C C . ASP A 1 185 ? -6.779 -11.717 18.237 1.00 93.69 185 ASP A C 1
ATOM 1458 O O . ASP A 1 185 ? -7.174 -10.632 18.683 1.00 93.69 185 ASP A O 1
ATOM 1462 N N . PRO A 1 186 ? -7.328 -12.273 17.136 1.00 93.62 186 PRO A N 1
ATOM 1463 C CA . PRO A 1 186 ? -8.441 -11.674 16.396 1.00 93.62 186 PRO A CA 1
ATOM 1464 C C . PRO A 1 186 ? -9.626 -11.270 17.280 1.00 93.62 186 PRO A C 1
ATOM 1466 O O . PRO A 1 186 ? -10.305 -10.287 16.990 1.00 93.62 186 PRO A O 1
ATOM 1469 N N . LYS A 1 187 ? -9.875 -11.988 18.385 1.00 93.38 187 LYS A N 1
ATOM 1470 C CA . LYS A 1 187 ? -10.984 -11.696 19.308 1.00 93.38 187 LYS A CA 1
ATOM 1471 C C . LYS A 1 187 ? -10.805 -10.385 20.071 1.00 93.38 187 LYS A C 1
ATOM 1473 O O . LYS A 1 187 ? -11.789 -9.830 20.551 1.00 93.38 187 LYS A O 1
ATOM 1478 N N . LYS A 1 188 ? -9.571 -9.887 20.180 1.00 94.00 188 LYS A N 1
ATOM 1479 C CA . LYS A 1 188 ? -9.258 -8.601 20.815 1.00 94.00 188 LYS A CA 1
ATOM 1480 C C . LYS A 1 188 ? -9.431 -7.411 19.864 1.00 94.00 188 LYS A C 1
ATOM 1482 O O . LYS A 1 188 ? -9.361 -6.274 20.319 1.00 94.00 188 LYS A O 1
ATOM 1487 N N . LEU A 1 189 ? -9.679 -7.643 18.569 1.00 95.06 189 LEU A N 1
ATOM 1488 C CA . LEU A 1 189 ? -9.942 -6.580 17.594 1.00 95.06 189 LEU A CA 1
ATOM 1489 C C . LEU A 1 189 ? -11.394 -6.098 17.673 1.00 95.06 189 LEU A C 1
ATOM 1491 O O . LEU A 1 189 ? -12.258 -6.461 16.865 1.00 95.06 189 LEU A O 1
ATOM 1495 N N . LEU A 1 190 ? -11.651 -5.264 18.676 1.00 94.81 190 LEU A N 1
ATOM 1496 C CA . LEU A 1 190 ? -12.945 -4.632 18.895 1.00 94.81 190 LEU A CA 1
ATOM 1497 C C . LEU A 1 190 ? -13.117 -3.416 17.980 1.00 94.81 190 LEU A C 1
ATOM 1499 O O . LEU A 1 190 ? -12.154 -2.703 17.683 1.00 94.81 190 LEU A O 1
ATOM 1503 N N . LYS A 1 191 ? -14.353 -3.186 17.527 1.00 96.12 191 LYS A N 1
ATOM 1504 C CA . LYS A 1 191 ? -14.708 -1.937 16.849 1.00 96.12 191 LYS A CA 1
ATOM 1505 C C . LYS A 1 191 ? -14.594 -0.790 17.853 1.00 96.12 191 LYS A C 1
ATOM 1507 O O . LYS A 1 191 ? -15.051 -0.908 18.988 1.00 96.12 191 LYS A O 1
ATOM 1512 N N . ILE A 1 192 ? -13.961 0.296 17.431 1.00 95.31 192 ILE A N 1
ATOM 1513 C CA . ILE A 1 192 ? -13.830 1.512 18.226 1.00 95.31 192 ILE A CA 1
ATOM 1514 C C . ILE A 1 192 ? -15.060 2.385 17.983 1.00 95.31 192 ILE A C 1
ATOM 1516 O O . ILE A 1 192 ? -15.301 2.806 16.856 1.00 95.31 192 ILE A O 1
ATOM 1520 N N . GLU A 1 193 ? -15.811 2.670 19.047 1.00 91.12 193 GLU A N 1
ATOM 1521 C CA . GLU A 1 193 ? -16.959 3.588 19.001 1.00 91.12 193 GLU A CA 1
ATOM 1522 C C . GLU A 1 193 ? -16.503 5.055 19.064 1.00 91.12 193 GLU A C 1
ATOM 1524 O O . GLU A 1 193 ? -16.935 5.880 18.263 1.00 91.12 193 GLU A O 1
ATOM 1529 N N . ASN A 1 194 ? -15.574 5.384 19.974 1.00 91.75 194 ASN A N 1
ATOM 1530 C CA . ASN A 1 194 ? -14.971 6.716 20.032 1.00 91.75 194 ASN A CA 1
ATOM 1531 C C . ASN A 1 194 ? -13.678 6.772 19.209 1.00 91.75 194 ASN A C 1
ATOM 1533 O O . ASN A 1 194 ? -12.611 6.370 19.677 1.00 91.75 194 ASN A O 1
ATOM 1537 N N . THR A 1 195 ? -13.774 7.295 17.988 1.00 91.88 195 THR A N 1
ATOM 1538 C CA . THR A 1 195 ? -12.643 7.390 17.057 1.00 91.88 195 THR A CA 1
ATOM 1539 C C . THR A 1 195 ? -11.730 8.590 17.303 1.00 91.88 195 THR A C 1
ATOM 1541 O O . THR A 1 195 ? -10.643 8.627 16.736 1.00 91.88 195 THR A O 1
ATOM 1544 N N . GLU A 1 196 ? -12.148 9.572 18.109 1.00 90.88 196 GLU A N 1
ATOM 1545 C CA . GLU A 1 196 ? -11.415 10.831 18.325 1.00 90.88 196 GLU A CA 1
ATOM 1546 C C . GLU A 1 196 ? -9.937 10.636 18.703 1.00 90.88 196 GLU A C 1
ATOM 1548 O O . GLU A 1 196 ? -9.101 11.274 18.062 1.00 90.88 196 GLU A O 1
ATOM 1553 N N . PRO A 1 197 ? -9.562 9.706 19.610 1.00 91.56 197 PRO A N 1
ATOM 1554 C CA . PRO A 1 197 ? -8.161 9.516 20.000 1.00 91.56 197 PRO A CA 1
ATOM 1555 C C . PRO A 1 197 ? -7.237 9.085 18.855 1.00 91.56 197 PRO A C 1
ATOM 1557 O O . PRO A 1 197 ? -6.021 9.182 18.970 1.00 91.56 197 PRO A O 1
ATOM 1560 N N . TYR A 1 198 ? -7.802 8.572 17.762 1.00 91.12 198 TYR A N 1
ATOM 1561 C CA . TYR A 1 198 ? -7.044 8.110 16.602 1.00 91.12 198 TYR A CA 1
ATOM 1562 C C . TYR A 1 198 ? -6.987 9.148 15.492 1.00 91.12 198 TYR A C 1
ATOM 1564 O O . TYR A 1 198 ? -6.272 8.928 14.523 1.00 91.12 198 TYR A O 1
ATOM 1572 N N . LEU A 1 199 ? -7.742 10.242 15.609 1.00 89.44 199 LEU A N 1
ATOM 1573 C CA . LEU A 1 199 ? -7.819 11.318 14.625 1.00 89.44 199 LEU A CA 1
ATOM 1574 C C . LEU A 1 199 ? -6.908 12.500 14.963 1.00 89.44 199 LEU A C 1
ATOM 1576 O O . LEU A 1 199 ? -6.766 13.397 14.132 1.00 89.44 199 LEU A O 1
ATOM 1580 N N . ASP A 1 200 ? -6.271 12.497 16.128 1.00 77.56 200 ASP A N 1
ATOM 1581 C CA . ASP A 1 200 ? -5.324 13.535 16.519 1.00 77.56 200 ASP A CA 1
ATOM 1582 C C . ASP A 1 200 ? -3.908 13.135 16.079 1.00 77.56 200 ASP A C 1
ATOM 1584 O O . ASP A 1 200 ? -3.276 12.252 16.661 1.00 77.56 200 ASP A O 1
ATOM 1588 N N . ILE A 1 201 ? -3.444 13.709 14.967 1.00 66.94 201 ILE A N 1
ATOM 1589 C CA . ILE A 1 201 ? -2.109 13.447 14.416 1.00 66.94 201 ILE A CA 1
ATOM 1590 C C . ILE A 1 201 ? -1.242 14.679 14.676 1.00 66.94 201 ILE A C 1
ATOM 1592 O O . ILE A 1 201 ? -1.279 15.629 13.890 1.00 66.94 201 ILE A O 1
ATOM 1596 N N . GLU A 1 202 ? -0.453 14.652 15.749 1.00 53.09 202 GLU A N 1
ATOM 1597 C CA . GLU A 1 202 ? 0.658 15.599 15.950 1.00 53.09 202 GLU A CA 1
ATOM 1598 C C . GLU A 1 202 ? 1.866 15.295 15.030 1.00 53.09 202 GLU A C 1
ATOM 1600 O O . GLU A 1 202 ? 2.242 14.109 14.821 1.00 53.09 202 GLU A O 1
#

Sequence (202 aa):
MFFNLLLLHSYILVRLHVKRGDHLKGARLLIRVANHISKFPSHIVPILTSTVIECHRAGLRHAAFKYASTLMNPDYRKSIDAKYVKKIEAVVRKPPKNGKGGEPLGDPLEALTPCPYCEYMLPETDIFCSNCKLNIPFCIVTGRHIVKDDLTACPECNFPAIRVEFLDILNKDESSCPMCSEKVDPKKLLKIENTEPYLDIE

InterPro domains:
  IPR040379 WD repeat-containing protein 19/dyf-2 [PTHR14920] (4-200)
  IPR056170 IFT121-like, zinc finger domain [PF23145] (137-184)

Secondary structure (DSSP, 8-state):
-HHHHHHHHHHHHHHHHHHTT-HHHHHHHHHHHHTTGGG-GGGHHHHHHHHHHHHHHTT-HHHHHHHHHHHTSHHHHTTS-HHHHHHHHHHHHSPPPSSSSS--SSS-PPPEEE-TTT--EEETT--B-TTT--B--B-TTTSSBP-GGGEEE-TTT--EEEHHHHHHHHHHT-SB-TTT--B--GGG-PPPS--GGGT---

Radius of gyration: 18.14 Å; chains: 1; bounding box: 40×36×51 Å

pLDDT: mean 92.4, std 9.28, range [47.25, 98.19]

Foldseek 3Di:
DQVVLLLVLLQLLLVVCVVVVNLVLSLVSLLVNLVVVVVPVVCNLVSLLSNLVSCVVNVQLQSNLVSLVVCPPPVNLVVHDPVRNVVSVVSVVDRDDQDPPPDDRGGDAAAWAAQQPHGDTDHQQQQADPPVRAGAFAASNRSGGDHQVQWWAFPVPRGIHRLVSVLVCCPPPAQARSSPRDGGDNVNGDRDNDCVVNGDDD